Protein AF-A0A7W6CJI2-F1 (afdb_monomer)

Mean predicted aligned error: 16.85 Å

Radius of gyration: 29.24 Å; Cα contacts (8 Å, |Δi|>4): 286; chains: 1; bounding box: 69×35×78 Å

Sequence (236 aa):
MTDNSLHDFRALLARARAALETPADLDSHAMAFLAEDIALAEQGLAHSPMLWPLDIHVGVIEHKEGLNIHVSLDRPALEEQIAEFCREWWPDIRDPRKAEDLSDADVIEIYFDRHDSECLIIEQIRIDPPSATAVCATQPALENGRYCVLSTAHLSAATAELLDLWSSWPPGDRPLDIAAAVHGWFVPTRLRDESGAAPLPEDLAALITFGREKGFAYVLVDCDGDTVDDLPLSNW

Structure (mmCIF, N/CA/C/O backbone):
data_AF-A0A7W6CJI2-F1
#
_entry.id   AF-A0A7W6CJI2-F1
#
loop_
_atom_site.group_PDB
_atom_site.id
_atom_site.type_symbol
_atom_site.label_atom_id
_atom_site.label_alt_id
_atom_site.label_comp_id
_atom_site.label_asym_id
_atom_site.label_entity_id
_atom_site.label_seq_id
_atom_site.pdbx_PDB_ins_code
_atom_site.Cartn_x
_atom_site.Cartn_y
_atom_site.Cartn_z
_atom_site.occupancy
_atom_site.B_iso_or_equiv
_atom_site.auth_seq_id
_atom_site.auth_comp_id
_atom_site.auth_asym_id
_atom_site.auth_atom_id
_atom_site.pdbx_PDB_model_num
ATOM 1 N N . MET A 1 1 ? -23.746 15.565 -3.804 1.00 31.89 1 MET A N 1
ATOM 2 C CA . MET A 1 1 ? -22.684 14.698 -3.264 1.00 31.89 1 MET A CA 1
ATOM 3 C C . MET A 1 1 ? -22.748 14.832 -1.764 1.00 31.89 1 MET A C 1
ATOM 5 O O . MET A 1 1 ? -22.316 15.849 -1.242 1.00 31.89 1 MET A O 1
ATOM 9 N N . THR A 1 2 ? -23.428 13.903 -1.104 1.00 39.91 2 THR A N 1
ATOM 10 C CA . THR A 1 2 ? -23.369 13.771 0.349 1.00 39.91 2 THR A CA 1
ATOM 11 C C . THR A 1 2 ? -21.962 13.306 0.690 1.00 39.91 2 THR A C 1
ATOM 13 O O . THR A 1 2 ? -21.489 12.305 0.155 1.00 39.91 2 THR A O 1
ATOM 16 N N . ASP A 1 3 ? -21.265 14.106 1.485 1.00 49.16 3 ASP A N 1
ATOM 17 C CA . ASP A 1 3 ? -19.994 13.727 2.084 1.00 49.16 3 ASP A CA 1
ATOM 18 C C . ASP A 1 3 ? -20.289 12.480 2.928 1.00 49.16 3 ASP A C 1
ATOM 20 O O . ASP A 1 3 ? -21.095 12.551 3.847 1.00 49.16 3 ASP A O 1
ATOM 24 N N . ASN A 1 4 ? -19.804 11.302 2.530 1.00 61.91 4 ASN A N 1
ATOM 25 C CA . ASN A 1 4 ? -20.228 10.029 3.125 1.00 61.91 4 ASN A CA 1
ATOM 26 C C . ASN A 1 4 ? -19.439 9.798 4.422 1.00 61.91 4 ASN A C 1
ATOM 28 O O . ASN A 1 4 ? -18.572 8.931 4.516 1.00 61.91 4 ASN A O 1
ATOM 32 N N . SER A 1 5 ? -19.664 10.668 5.405 1.00 72.19 5 SER A N 1
ATOM 33 C CA . SER A 1 5 ? -18.867 10.705 6.620 1.00 72.19 5 SER A CA 1
ATOM 34 C C . SER A 1 5 ? -19.310 9.623 7.610 1.00 72.19 5 SER A C 1
ATOM 36 O O . SER A 1 5 ? -20.472 9.211 7.657 1.00 72.19 5 SER A O 1
ATOM 38 N N . LEU A 1 6 ? -18.393 9.200 8.486 1.00 80.50 6 LEU A N 1
ATOM 39 C CA . LEU A 1 6 ? -18.716 8.344 9.636 1.00 80.50 6 LEU A CA 1
ATOM 40 C C . LEU A 1 6 ? -19.876 8.922 10.474 1.00 80.50 6 LEU A C 1
ATOM 42 O O . LEU A 1 6 ? -20.651 8.176 11.076 1.00 80.50 6 LEU A O 1
ATOM 46 N N . HIS A 1 7 ? -20.001 10.251 10.525 1.00 83.88 7 HIS A N 1
ATOM 47 C CA . HIS A 1 7 ? -21.083 10.924 11.230 1.00 83.88 7 HIS A CA 1
ATOM 48 C C . HIS A 1 7 ? -22.447 10.644 10.585 1.00 83.88 7 HIS A C 1
ATOM 50 O O . HIS A 1 7 ? -23.385 10.277 11.294 1.00 83.88 7 HIS A O 1
ATOM 56 N N . ASP A 1 8 ? -22.542 10.736 9.259 1.00 83.62 8 ASP A N 1
ATOM 57 C CA . ASP A 1 8 ? -23.788 10.511 8.519 1.00 83.62 8 ASP A CA 1
ATOM 58 C C . ASP A 1 8 ? -24.230 9.052 8.592 1.00 83.62 8 ASP A C 1
ATOM 60 O O . ASP A 1 8 ? -25.408 8.767 8.820 1.00 83.62 8 ASP A O 1
ATOM 64 N N . PHE A 1 9 ? -23.280 8.116 8.517 1.00 86.62 9 PHE A N 1
ATOM 65 C CA . PHE A 1 9 ? -23.576 6.697 8.700 1.00 86.62 9 PHE A CA 1
ATOM 66 C C . PHE A 1 9 ? -24.092 6.402 10.119 1.00 86.62 9 PHE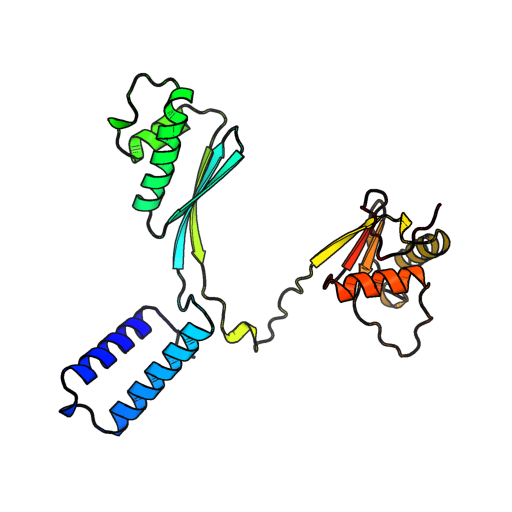 A C 1
ATOM 68 O O . PHE A 1 9 ? -25.095 5.708 10.298 1.00 86.62 9 PHE A O 1
ATOM 75 N N . ARG A 1 10 ? -23.479 6.996 11.154 1.00 89.62 10 ARG A N 1
ATOM 76 C CA . ARG A 1 10 ? -23.981 6.893 12.536 1.00 89.62 10 ARG A CA 1
ATOM 77 C C . ARG A 1 10 ? -25.375 7.501 12.691 1.00 89.62 10 ARG A C 1
ATOM 79 O O . ARG A 1 10 ? -26.204 6.932 13.402 1.00 89.62 10 ARG A O 1
ATOM 86 N N . ALA A 1 11 ? -25.643 8.631 12.040 1.00 90.81 11 ALA A N 1
ATOM 87 C CA . ALA A 1 11 ? -26.953 9.271 12.055 1.00 90.81 11 ALA A CA 1
ATOM 88 C C . ALA A 1 11 ? -28.015 8.412 11.348 1.00 90.81 11 ALA A C 1
ATOM 90 O O . ALA A 1 11 ? -29.130 8.280 11.854 1.00 90.81 11 ALA A O 1
ATOM 91 N N . LEU A 1 12 ? -27.673 7.774 10.224 1.00 92.75 12 LEU A N 1
ATOM 92 C CA . LEU A 1 12 ? -28.535 6.811 9.537 1.00 92.75 12 LEU A CA 1
ATOM 93 C C . LEU A 1 12 ? -28.882 5.620 10.438 1.00 92.75 12 LEU A C 1
ATOM 95 O O . LEU A 1 12 ? -30.061 5.315 10.605 1.00 92.75 12 LEU A O 1
ATOM 99 N N . LEU A 1 13 ? -27.890 5.006 11.091 1.00 93.81 13 LEU A N 1
ATOM 100 C CA . LEU A 1 13 ? -28.130 3.909 12.038 1.00 93.81 13 LEU A CA 1
ATOM 101 C C . LEU A 1 13 ? -29.010 4.341 13.219 1.00 93.81 13 LEU A C 1
ATOM 103 O O . LEU A 1 13 ? -29.883 3.589 13.651 1.00 93.81 13 LEU A O 1
ATOM 107 N N . ALA A 1 14 ? -28.822 5.560 13.731 1.00 93.88 14 ALA A N 1
ATOM 108 C CA . ALA A 1 14 ? -29.659 6.098 14.800 1.00 93.88 14 ALA A CA 1
ATOM 109 C C . ALA A 1 14 ? -31.118 6.295 14.352 1.00 93.88 14 ALA A C 1
ATOM 111 O O . ALA A 1 14 ? -32.030 5.944 15.102 1.00 93.88 14 ALA A O 1
ATOM 112 N N . ARG A 1 15 ? -31.342 6.801 13.129 1.00 93.62 15 ARG A N 1
ATOM 113 C CA . ARG A 1 15 ? -32.683 6.923 12.529 1.00 93.62 15 ARG A CA 1
ATOM 114 C C . ARG A 1 15 ? -33.328 5.555 12.306 1.00 93.62 15 ARG A C 1
ATOM 116 O O . ARG A 1 15 ? -34.486 5.375 12.668 1.00 93.62 15 ARG A O 1
ATOM 123 N N . ALA A 1 16 ? -32.572 4.589 11.783 1.00 94.44 16 ALA A N 1
ATOM 124 C CA . ALA A 1 16 ? -33.036 3.217 11.596 1.00 94.44 16 ALA A CA 1
ATOM 125 C C . ALA A 1 16 ? -33.455 2.576 12.927 1.00 94.44 16 ALA A C 1
ATOM 127 O O . ALA A 1 16 ? -34.541 2.010 13.023 1.00 94.44 16 ALA A O 1
ATOM 128 N N . ARG A 1 17 ? -32.647 2.734 13.984 1.00 95.50 17 ARG A N 1
ATOM 129 C CA . ARG A 1 17 ? -33.004 2.264 15.329 1.00 95.50 17 ARG A CA 1
ATOM 130 C C . ARG A 1 17 ? -34.286 2.922 15.843 1.00 95.50 17 ARG A C 1
ATOM 132 O O . ARG A 1 17 ? -35.167 2.211 16.310 1.00 95.50 17 ARG A O 1
ATOM 139 N N . ALA A 1 18 ? -34.409 4.245 15.733 1.00 93.00 18 ALA A N 1
ATOM 140 C CA . ALA A 1 18 ? -35.597 4.962 16.199 1.00 93.00 18 ALA A CA 1
ATOM 141 C C . ALA A 1 18 ? -36.876 4.484 15.487 1.00 93.00 18 ALA A C 1
ATOM 143 O O . ALA A 1 18 ? -37.889 4.247 16.137 1.00 93.00 18 ALA A O 1
ATOM 144 N N . ALA A 1 19 ? -36.811 4.251 14.172 1.00 92.75 19 ALA A N 1
ATOM 145 C CA . ALA A 1 19 ? -37.929 3.709 13.399 1.00 92.75 19 ALA A CA 1
ATOM 146 C C . ALA A 1 19 ? -38.339 2.288 13.833 1.00 92.75 19 ALA A C 1
ATOM 148 O O . ALA A 1 19 ? -39.519 1.946 13.777 1.00 92.75 19 ALA A O 1
ATOM 149 N N . LEU A 1 20 ? -37.384 1.463 14.282 1.00 92.25 20 LEU A N 1
ATOM 150 C CA . LEU A 1 20 ? -37.661 0.131 14.834 1.00 92.25 20 LEU A CA 1
ATOM 151 C C . LEU A 1 20 ? -38.260 0.195 16.247 1.00 92.25 20 LEU A C 1
ATOM 153 O O . LEU A 1 20 ? -39.078 -0.653 16.600 1.00 92.25 20 LEU A O 1
ATOM 157 N N . GLU A 1 21 ? -37.861 1.180 17.053 1.00 93.69 21 GLU A N 1
ATOM 158 C CA . GLU A 1 21 ? -38.356 1.376 18.420 1.00 93.69 21 GLU A CA 1
ATOM 159 C C . GLU A 1 21 ? -39.780 1.956 18.445 1.00 93.69 21 GLU A C 1
ATOM 161 O O . GLU A 1 21 ? -40.606 1.501 19.240 1.00 93.69 21 GLU A O 1
ATOM 166 N N . THR A 1 22 ? -40.097 2.919 17.568 1.00 91.56 22 THR A N 1
ATOM 167 C CA . THR A 1 22 ? -41.420 3.568 17.505 1.00 91.56 22 THR A CA 1
ATOM 168 C C . THR A 1 22 ? -41.994 3.644 16.077 1.00 91.56 22 THR A C 1
ATOM 170 O O . THR A 1 22 ? -42.188 4.720 15.512 1.00 91.56 22 THR A O 1
ATOM 173 N N . PRO A 1 23 ? -42.368 2.503 15.468 1.00 84.06 23 PRO A N 1
ATOM 174 C CA . PRO A 1 23 ? -42.786 2.452 14.062 1.00 84.06 23 PRO A CA 1
ATOM 175 C C . PRO A 1 23 ? -44.077 3.226 13.752 1.00 84.06 23 PRO A C 1
ATOM 177 O O . PRO A 1 23 ? -44.305 3.595 12.605 1.00 84.06 23 PRO A O 1
ATOM 180 N N . ALA A 1 24 ? -44.925 3.480 14.756 1.00 86.31 24 ALA A N 1
ATOM 181 C CA . ALA A 1 24 ? -46.160 4.251 14.594 1.00 86.31 24 ALA A CA 1
ATOM 182 C C . ALA A 1 24 ? -45.919 5.760 14.392 1.00 86.31 24 ALA A C 1
ATOM 184 O O . ALA A 1 24 ? -46.814 6.446 13.900 1.00 86.31 24 ALA A O 1
ATOM 185 N N . ASP A 1 25 ? -44.731 6.260 14.748 1.00 84.38 25 ASP A N 1
ATOM 186 C CA . ASP A 1 25 ? -44.366 7.676 14.624 1.00 84.38 25 ASP A CA 1
ATOM 187 C C . ASP A 1 25 ? -43.832 8.023 13.223 1.00 84.38 25 ASP A C 1
ATOM 189 O O . ASP A 1 25 ? -43.663 9.198 12.895 1.00 84.38 25 ASP A O 1
ATOM 193 N N . LEU A 1 26 ? -43.564 7.012 12.387 1.00 86.88 26 LEU A N 1
ATOM 194 C CA . LEU A 1 26 ? -43.058 7.184 11.029 1.00 86.88 26 LEU A CA 1
ATOM 195 C C . LEU A 1 26 ? -44.199 7.104 10.012 1.00 86.88 26 LEU A C 1
ATOM 197 O O . LEU A 1 26 ? -44.824 6.058 9.827 1.00 86.88 26 LEU A O 1
ATOM 201 N N . ASP A 1 27 ? -44.444 8.199 9.297 1.00 91.62 27 ASP A N 1
ATOM 202 C CA . ASP A 1 27 ? -45.357 8.166 8.159 1.00 91.62 27 ASP A CA 1
ATOM 203 C C . ASP A 1 27 ? -44.761 7.398 6.961 1.00 91.62 27 ASP A C 1
ATOM 205 O O . ASP A 1 27 ? -43.566 7.094 6.888 1.00 91.62 27 ASP A O 1
ATOM 209 N N . SER A 1 28 ? -45.615 7.065 5.988 1.00 87.56 28 SER A N 1
ATOM 210 C CA . SER A 1 28 ? -45.218 6.269 4.821 1.00 87.56 28 SER A CA 1
ATOM 211 C C . SER A 1 28 ? -44.165 6.946 3.938 1.00 87.56 28 SER A C 1
ATOM 213 O O . SER A 1 28 ? -43.425 6.248 3.248 1.00 87.56 28 SER A O 1
ATOM 215 N N . HIS A 1 29 ? -44.085 8.279 3.940 1.00 88.62 29 HIS A N 1
ATOM 216 C CA . HIS A 1 29 ? -43.096 9.012 3.156 1.00 88.62 29 HIS A CA 1
ATOM 217 C C . HIS A 1 29 ? -41.725 8.978 3.841 1.00 88.62 29 HIS A C 1
ATOM 219 O O . HIS A 1 29 ? -40.729 8.649 3.200 1.00 88.62 29 HIS A O 1
ATOM 225 N N . ALA A 1 30 ? -41.685 9.215 5.154 1.00 87.88 30 ALA A N 1
ATOM 226 C CA . ALA A 1 30 ? -40.484 9.093 5.972 1.00 87.88 30 ALA A CA 1
ATOM 227 C C . ALA A 1 30 ? -39.921 7.661 5.961 1.00 87.88 30 ALA A C 1
ATOM 229 O O . ALA A 1 30 ? -38.707 7.476 5.887 1.00 87.88 30 ALA A O 1
ATOM 230 N N . MET A 1 31 ? -40.797 6.650 5.962 1.00 89.56 31 MET A N 1
ATOM 231 C CA . MET A 1 31 ? -40.409 5.241 5.831 1.00 89.56 31 MET A CA 1
ATOM 232 C C . MET A 1 31 ? -39.746 4.944 4.481 1.00 89.56 31 MET A C 1
ATOM 234 O O . MET A 1 31 ? -38.713 4.280 4.439 1.00 89.56 31 MET A O 1
ATOM 238 N N . ALA A 1 32 ? -40.313 5.450 3.381 1.00 89.81 32 ALA A N 1
ATOM 239 C CA . ALA A 1 32 ? -39.744 5.270 2.047 1.00 89.81 32 ALA A CA 1
ATOM 240 C C . ALA A 1 32 ? -38.376 5.957 1.914 1.00 89.81 32 ALA A C 1
ATOM 242 O O . ALA A 1 32 ? -37.445 5.355 1.387 1.00 89.81 32 ALA A O 1
ATOM 243 N N . PHE A 1 33 ? -38.236 7.172 2.451 1.00 91.38 33 PHE A N 1
ATOM 244 C CA . PHE A 1 33 ? -36.973 7.911 2.438 1.00 91.38 33 PHE A CA 1
ATOM 245 C C . PHE A 1 33 ? -35.884 7.211 3.263 1.00 91.38 33 PHE A C 1
ATOM 247 O O . PHE A 1 33 ? -34.750 7.070 2.818 1.00 91.38 33 PHE A O 1
ATOM 254 N N . LEU A 1 34 ? -36.230 6.708 4.454 1.00 92.81 34 LEU A N 1
ATOM 255 C CA . LEU A 1 34 ? -35.298 5.940 5.280 1.00 92.81 34 LEU A CA 1
ATOM 256 C C . LEU A 1 34 ? -34.865 4.637 4.592 1.00 92.81 34 LEU A C 1
ATOM 258 O O . LEU A 1 34 ? -33.694 4.276 4.662 1.00 92.81 34 LEU A O 1
ATOM 262 N N . ALA A 1 35 ? -35.785 3.942 3.919 1.00 91.88 35 ALA A N 1
ATOM 263 C CA . ALA A 1 35 ? -35.457 2.740 3.157 1.00 91.88 35 ALA A CA 1
ATOM 264 C C . ALA A 1 35 ? -34.512 3.040 1.980 1.00 91.88 35 ALA A C 1
ATOM 266 O O . ALA A 1 35 ? -33.592 2.263 1.730 1.00 91.88 35 ALA A O 1
ATOM 267 N N . GLU A 1 36 ? -34.702 4.167 1.290 1.00 91.62 36 GLU A N 1
ATOM 268 C CA . GLU A 1 36 ? -33.802 4.626 0.226 1.00 91.62 36 GLU A CA 1
ATOM 269 C C . GLU A 1 36 ? -32.405 4.967 0.769 1.00 91.62 36 GLU A C 1
ATOM 271 O O . GLU A 1 36 ? -31.410 4.482 0.231 1.00 91.62 36 GLU A O 1
ATOM 276 N N . ASP A 1 37 ? -32.319 5.706 1.880 1.00 90.94 37 ASP A N 1
ATOM 277 C CA . ASP A 1 37 ? -31.045 6.018 2.543 1.00 90.94 37 ASP A CA 1
ATOM 278 C C . ASP A 1 37 ? -30.294 4.745 2.983 1.00 90.94 37 ASP A C 1
ATOM 280 O O . ASP A 1 37 ? -29.076 4.648 2.816 1.00 90.94 37 ASP A O 1
ATOM 284 N N . ILE A 1 38 ? -31.009 3.752 3.532 1.00 92.44 38 ILE A N 1
ATOM 285 C CA . ILE A 1 38 ? -30.430 2.451 3.905 1.00 92.44 38 ILE A CA 1
ATOM 286 C C . ILE A 1 38 ? -29.920 1.721 2.660 1.00 92.44 38 ILE A C 1
ATOM 288 O O . ILE A 1 38 ? -28.775 1.274 2.654 1.00 92.44 38 ILE A O 1
ATOM 292 N N . ALA A 1 39 ? -30.717 1.649 1.591 1.00 88.88 39 ALA A N 1
ATOM 293 C CA . ALA A 1 39 ? -30.320 0.983 0.352 1.00 88.88 39 ALA A CA 1
ATOM 294 C C . ALA A 1 39 ? -29.083 1.638 -0.291 1.00 88.88 39 ALA A C 1
ATOM 296 O O . ALA A 1 39 ? -28.205 0.940 -0.800 1.00 88.88 39 ALA A O 1
ATOM 297 N N . LEU A 1 40 ? -28.974 2.969 -0.242 1.00 84.69 40 LEU A N 1
ATOM 298 C CA . LEU A 1 40 ? -27.789 3.695 -0.707 1.00 84.69 40 LEU A CA 1
ATOM 299 C C . LEU A 1 40 ? -26.550 3.367 0.137 1.00 84.69 40 LEU A C 1
ATOM 301 O O . LEU A 1 40 ? -25.465 3.171 -0.414 1.00 84.69 40 LEU A O 1
ATOM 305 N N . ALA A 1 41 ? -26.699 3.264 1.458 1.00 84.81 41 ALA A N 1
ATOM 306 C CA . ALA A 1 41 ? -25.604 2.881 2.344 1.00 84.81 41 ALA A CA 1
ATOM 307 C C . ALA A 1 41 ? -25.158 1.423 2.127 1.00 84.81 41 ALA A C 1
ATOM 309 O O . ALA A 1 41 ? -23.957 1.154 2.078 1.00 84.81 41 ALA A O 1
ATOM 310 N N . GLU A 1 42 ? -26.099 0.494 1.932 1.00 85.31 42 GLU A N 1
ATOM 311 C CA . GLU A 1 42 ? -25.818 -0.906 1.581 1.00 85.31 42 GLU A CA 1
ATOM 312 C C . GLU A 1 42 ? -25.057 -1.015 0.257 1.00 85.31 42 GLU A C 1
ATOM 314 O O . GLU A 1 42 ? -24.047 -1.715 0.172 1.00 85.31 42 GLU A O 1
ATOM 319 N N . GLN A 1 43 ? -25.496 -0.278 -0.769 1.00 81.12 43 GLN A N 1
ATOM 320 C CA . GLN A 1 43 ? -24.782 -0.204 -2.041 1.00 81.12 43 GLN A CA 1
ATOM 321 C C . GLN A 1 43 ? -23.375 0.364 -1.847 1.00 81.12 43 GLN A C 1
ATOM 323 O O . GLN A 1 43 ? -22.425 -0.200 -2.383 1.00 81.12 43 GLN A O 1
ATOM 328 N N . GLY A 1 44 ? -23.210 1.427 -1.057 1.00 76.12 44 GLY A N 1
ATOM 329 C CA . GLY A 1 44 ? -21.893 1.980 -0.738 1.00 76.12 44 GLY A CA 1
ATOM 330 C C . GLY A 1 44 ? -20.949 0.934 -0.138 1.00 76.12 44 GLY A C 1
ATOM 331 O O . GLY A 1 44 ? -19.835 0.765 -0.632 1.00 76.12 44 GLY A O 1
ATOM 332 N N . LEU A 1 45 ? -21.413 0.195 0.875 1.00 77.50 45 LEU A N 1
ATOM 333 C CA . LEU A 1 45 ? -20.638 -0.862 1.541 1.00 77.50 45 LEU A CA 1
ATOM 334 C C . LEU A 1 45 ? -20.291 -2.027 0.606 1.00 77.50 45 LEU A C 1
ATOM 336 O O . LEU A 1 45 ? -19.218 -2.614 0.727 1.00 77.50 45 LEU A O 1
ATOM 340 N N . ALA A 1 46 ? -21.181 -2.363 -0.331 1.00 76.94 46 ALA A N 1
ATOM 341 C CA . ALA A 1 46 ? -20.934 -3.416 -1.311 1.00 76.94 46 ALA A CA 1
ATOM 342 C C . ALA A 1 46 ? -19.840 -3.040 -2.329 1.00 76.94 46 ALA A C 1
ATOM 344 O O . ALA A 1 46 ? -19.138 -3.923 -2.819 1.00 76.94 46 ALA A O 1
ATOM 345 N N . HIS A 1 47 ? -19.693 -1.750 -2.652 1.00 71.81 47 HIS A N 1
ATOM 346 C CA . HIS A 1 47 ? -18.705 -1.264 -3.623 1.00 71.81 47 HIS A CA 1
ATOM 347 C C . HIS A 1 47 ? -17.364 -0.881 -2.986 1.00 71.81 47 HIS A C 1
ATOM 349 O O . HIS A 1 47 ? -16.334 -0.975 -3.652 1.00 71.81 47 HIS A O 1
ATOM 355 N N . SER A 1 48 ? -17.356 -0.455 -1.720 1.00 67.69 48 SER A N 1
ATOM 356 C CA . SER A 1 48 ? -16.132 -0.172 -0.974 1.00 67.69 48 SER A CA 1
ATOM 357 C C . SER A 1 48 ? -16.266 -0.613 0.485 1.00 67.69 48 SER A C 1
ATOM 359 O O . SER A 1 48 ? -17.142 -0.107 1.192 1.00 67.69 48 SER A O 1
ATOM 361 N N . PRO A 1 49 ? -15.357 -1.469 0.990 1.00 67.38 49 PRO A N 1
ATOM 362 C CA . PRO A 1 49 ? -15.337 -1.831 2.404 1.00 67.38 49 PRO A CA 1
ATOM 363 C C . PRO A 1 49 ? -14.937 -0.653 3.308 1.00 67.38 49 PRO A C 1
ATOM 365 O O . PRO A 1 49 ? -15.123 -0.727 4.520 1.00 67.38 49 PRO A O 1
ATOM 368 N N . MET A 1 50 ? -14.404 0.437 2.739 1.00 71.62 50 MET A N 1
ATOM 369 C CA . MET A 1 50 ? -14.030 1.645 3.468 1.00 71.62 50 MET A CA 1
ATOM 370 C C . MET A 1 50 ? -14.821 2.842 2.935 1.00 71.62 50 MET A C 1
ATOM 372 O O . MET A 1 50 ? -14.606 3.288 1.807 1.00 71.62 50 MET A O 1
ATOM 376 N N . LEU A 1 51 ? -15.768 3.337 3.734 1.00 70.25 51 LEU A N 1
ATOM 377 C CA . LEU A 1 51 ? -16.673 4.425 3.342 1.00 70.25 51 LEU A CA 1
ATOM 378 C C . LEU A 1 51 ? -16.166 5.819 3.713 1.00 70.25 51 LEU A C 1
ATOM 380 O O . LEU A 1 51 ? -16.549 6.794 3.076 1.00 70.25 51 LEU A O 1
ATOM 384 N N . TRP A 1 52 ? -15.316 5.910 4.731 1.00 78.75 52 TRP A N 1
ATOM 385 C CA . TRP A 1 52 ? -14.787 7.160 5.264 1.00 78.75 52 TRP A CA 1
ATOM 386 C C . TRP A 1 52 ? -13.273 7.055 5.465 1.00 78.75 52 TRP A C 1
ATOM 388 O O . TRP A 1 52 ? -12.757 5.942 5.590 1.00 78.75 52 TRP A O 1
ATOM 398 N N . PRO A 1 53 ? -12.560 8.194 5.514 1.00 82.69 53 PRO A N 1
ATOM 399 C CA . PRO A 1 53 ? -11.132 8.201 5.789 1.00 82.69 53 PRO A CA 1
ATOM 400 C C . PRO A 1 53 ? -10.813 7.606 7.157 1.00 82.69 53 PRO A C 1
ATOM 402 O O . PRO A 1 53 ? -11.543 7.832 8.125 1.00 82.69 53 PRO A O 1
ATOM 405 N N . LEU A 1 54 ? -9.713 6.868 7.225 1.00 86.62 54 LEU A N 1
ATOM 406 C CA . LEU A 1 54 ? -9.230 6.206 8.422 1.00 86.62 54 LEU A CA 1
ATOM 407 C C . LEU A 1 54 ? -7.808 6.672 8.713 1.00 86.62 54 LEU A C 1
ATOM 409 O O . LEU A 1 54 ? -6.913 6.479 7.895 1.00 86.62 54 LEU A O 1
ATOM 413 N N . ASP A 1 55 ? -7.601 7.262 9.882 1.00 90.12 55 ASP A N 1
ATOM 414 C CA . ASP A 1 55 ? -6.256 7.547 10.364 1.00 90.12 55 ASP A CA 1
ATOM 415 C C . ASP A 1 55 ? -5.701 6.286 11.039 1.00 90.12 55 ASP A C 1
ATOM 417 O O . ASP A 1 55 ? -6.345 5.711 11.918 1.00 90.12 55 ASP A O 1
ATOM 421 N N . ILE A 1 56 ? -4.519 5.849 10.608 1.00 94.31 56 ILE A N 1
ATOM 422 C CA . ILE A 1 56 ? -3.787 4.715 11.174 1.00 94.31 56 ILE A CA 1
ATOM 423 C C . ILE A 1 56 ? -2.417 5.167 11.674 1.00 94.31 56 ILE A C 1
ATOM 425 O O . ILE A 1 56 ? -1.835 6.128 11.171 1.00 94.31 56 ILE A O 1
ATOM 429 N N . HIS A 1 57 ? -1.883 4.444 12.647 1.00 96.19 57 HIS A N 1
ATOM 430 C CA . HIS A 1 57 ? -0.521 4.589 13.135 1.00 96.19 57 HIS A CA 1
ATOM 431 C C . HIS A 1 57 ? 0.327 3.440 12.594 1.00 96.19 57 HIS A C 1
ATOM 433 O O . HIS A 1 57 ? -0.060 2.276 12.712 1.00 96.19 57 HIS A O 1
ATOM 439 N N . VAL A 1 58 ? 1.481 3.770 12.019 1.00 96.44 58 VAL A N 1
ATOM 440 C CA . VAL A 1 58 ? 2.426 2.811 11.444 1.00 96.44 58 VAL A CA 1
ATOM 441 C C . VAL A 1 58 ? 3.762 2.936 12.160 1.00 96.44 58 VAL A C 1
ATOM 443 O O . VAL A 1 58 ? 4.304 4.034 12.262 1.00 96.44 58 VAL A O 1
ATOM 446 N N . GLY A 1 59 ? 4.275 1.816 12.662 1.00 96.56 59 GLY A N 1
ATOM 447 C CA . GLY A 1 59 ? 5.613 1.685 13.227 1.00 96.56 59 GLY A CA 1
ATOM 448 C C . GLY A 1 59 ? 6.486 0.854 12.297 1.00 96.56 59 GLY A C 1
ATOM 449 O O . GLY A 1 59 ? 6.131 -0.278 11.979 1.00 96.56 59 GLY A O 1
ATOM 450 N N . VAL A 1 60 ? 7.610 1.406 11.856 1.00 96.56 60 VAL A N 1
ATOM 451 C CA . VAL A 1 60 ? 8.584 0.730 10.997 1.00 96.56 60 VAL A CA 1
ATOM 452 C C . VAL A 1 60 ? 9.871 0.539 11.782 1.00 96.56 60 VAL A C 1
ATOM 454 O O . VAL A 1 60 ? 10.449 1.515 12.254 1.00 96.56 60 VAL A O 1
ATOM 457 N N . ILE A 1 61 ? 10.302 -0.713 11.918 1.00 96.25 61 ILE A N 1
ATOM 458 C CA . ILE A 1 61 ? 11.533 -1.090 12.608 1.00 96.25 61 ILE A CA 1
ATOM 459 C C . ILE A 1 61 ? 12.518 -1.643 11.583 1.00 96.25 61 ILE A C 1
ATOM 461 O O . ILE A 1 61 ? 12.271 -2.684 10.965 1.00 96.25 61 ILE A O 1
ATOM 465 N N . GLU A 1 62 ? 13.647 -0.959 11.423 1.00 93.19 62 GLU A N 1
ATOM 466 C CA . GLU A 1 62 ? 14.797 -1.468 10.676 1.00 93.19 62 GLU A CA 1
ATOM 467 C C . GLU A 1 62 ? 15.664 -2.304 11.622 1.00 93.19 62 GLU A C 1
ATOM 469 O O . GLU A 1 62 ? 16.399 -1.761 12.445 1.00 93.19 62 GLU A O 1
ATOM 474 N N . HIS A 1 63 ? 15.550 -3.628 11.525 1.00 92.56 63 HIS A N 1
ATOM 475 C CA . HIS A 1 63 ? 16.274 -4.592 12.353 1.00 92.56 63 HIS A CA 1
ATOM 476 C C . HIS A 1 63 ? 17.319 -5.343 11.514 1.00 92.56 63 HIS A C 1
ATOM 478 O O . HIS A 1 63 ? 17.201 -5.450 10.290 1.00 92.56 63 HIS A O 1
ATOM 484 N N . LYS A 1 64 ? 18.339 -5.928 12.155 1.00 86.88 64 LYS A N 1
ATOM 485 C CA . LYS A 1 64 ? 19.395 -6.695 11.457 1.00 86.88 64 LYS A CA 1
ATOM 486 C C . LYS A 1 64 ? 18.873 -7.881 10.625 1.00 86.88 64 LYS A C 1
ATOM 488 O O . LYS A 1 64 ? 19.506 -8.255 9.643 1.00 86.88 64 LYS A O 1
ATOM 493 N N . GLU A 1 65 ? 17.732 -8.459 11.010 1.00 87.06 65 GLU A N 1
ATOM 494 C CA . GLU A 1 65 ? 17.078 -9.576 10.300 1.00 87.06 65 GLU A CA 1
ATOM 495 C C . GLU A 1 65 ? 16.079 -9.106 9.223 1.00 87.06 65 GLU A C 1
ATOM 497 O O . GLU A 1 65 ? 15.501 -9.930 8.515 1.00 87.06 65 GLU A O 1
ATOM 502 N N . GLY A 1 66 ? 15.857 -7.795 9.082 1.00 90.00 66 GLY A N 1
ATOM 503 C CA . GLY A 1 66 ? 14.966 -7.224 8.074 1.00 90.00 66 GLY A CA 1
ATOM 504 C C . GLY A 1 66 ? 14.054 -6.112 8.593 1.00 90.00 66 GLY A C 1
ATOM 505 O O . GLY A 1 66 ? 14.209 -5.599 9.700 1.00 90.00 66 GLY A O 1
ATOM 506 N N . LEU A 1 67 ? 13.089 -5.739 7.752 1.00 93.00 67 LEU A N 1
ATOM 507 C CA . LEU A 1 67 ? 12.117 -4.683 8.027 1.00 93.00 67 LEU A CA 1
ATOM 508 C C . LEU A 1 67 ? 10.865 -5.260 8.698 1.00 93.00 67 LEU A C 1
ATOM 510 O O . LEU A 1 67 ? 10.232 -6.157 8.139 1.00 93.00 67 LEU A O 1
ATOM 514 N N . ASN A 1 68 ? 10.471 -4.703 9.842 1.00 95.06 68 ASN A N 1
ATOM 515 C CA . ASN A 1 68 ? 9.225 -5.054 10.525 1.00 95.06 68 ASN A CA 1
ATOM 516 C C . ASN A 1 68 ? 8.265 -3.863 10.495 1.00 95.06 68 ASN A C 1
ATOM 518 O O . ASN A 1 68 ? 8.658 -2.735 10.786 1.00 95.06 68 ASN A O 1
ATOM 522 N N . ILE A 1 69 ? 7.011 -4.110 10.115 1.00 95.88 69 ILE A N 1
ATOM 523 C CA . ILE A 1 69 ? 5.978 -3.077 9.987 1.00 95.88 69 ILE A CA 1
ATOM 524 C C . ILE A 1 69 ? 4.805 -3.453 10.889 1.00 95.88 69 ILE A C 1
ATOM 526 O O . ILE A 1 69 ? 4.187 -4.501 10.710 1.00 95.88 69 ILE A O 1
ATOM 530 N N . HIS A 1 70 ? 4.482 -2.564 11.821 1.00 96.38 70 HIS A N 1
ATOM 531 C CA . HIS A 1 70 ? 3.360 -2.670 12.748 1.00 96.38 70 HIS A CA 1
ATOM 532 C C . HIS A 1 70 ? 2.320 -1.605 12.414 1.00 96.38 70 HIS A C 1
ATOM 534 O O . HIS A 1 70 ? 2.671 -0.469 12.090 1.00 96.38 70 HIS A O 1
ATOM 540 N N . VAL A 1 71 ? 1.035 -1.960 12.477 1.00 95.62 71 VAL A N 1
ATOM 541 C CA . VAL A 1 71 ? -0.064 -1.060 12.104 1.00 95.62 71 VAL A CA 1
ATOM 542 C C . VAL A 1 71 ? -1.190 -1.164 13.124 1.00 95.62 71 VAL A C 1
ATOM 544 O O . VAL A 1 71 ? -1.606 -2.261 13.496 1.00 95.62 71 VAL A O 1
ATOM 547 N N . SER A 1 72 ? -1.713 -0.018 13.558 1.00 96.31 72 SER A N 1
ATOM 548 C CA . SER A 1 72 ? -2.866 0.054 14.460 1.00 96.31 72 SER A CA 1
ATOM 549 C C . SER A 1 72 ? -3.757 1.264 14.169 1.00 96.31 72 SER A C 1
ATOM 551 O O . SER A 1 72 ? -3.328 2.230 13.543 1.00 96.31 72 SER A O 1
ATOM 553 N N . LEU A 1 73 ? -5.005 1.224 14.644 1.00 92.50 73 LEU A N 1
ATOM 554 C CA . LEU A 1 73 ? -5.947 2.351 14.586 1.00 92.50 73 LEU A CA 1
ATOM 555 C C . LEU A 1 73 ? -5.683 3.403 15.667 1.00 92.50 73 LEU A C 1
ATOM 557 O O . LEU A 1 73 ? -6.097 4.550 15.526 1.00 92.50 73 LEU A O 1
ATOM 561 N N . ASP A 1 74 ? -5.009 3.020 16.747 1.00 93.31 74 ASP A N 1
ATOM 562 C CA . ASP A 1 74 ? -4.674 3.907 17.851 1.00 93.31 74 ASP A CA 1
ATOM 563 C C . ASP A 1 74 ? -3.229 3.708 18.310 1.00 93.31 74 ASP A C 1
ATOM 565 O O . ASP A 1 74 ? -2.626 2.641 18.157 1.00 93.31 74 ASP A O 1
ATOM 569 N N . ARG A 1 75 ? -2.665 4.794 18.843 1.00 93.06 75 ARG A N 1
ATOM 570 C CA . ARG A 1 75 ? -1.267 4.873 19.262 1.00 93.06 75 ARG A CA 1
ATOM 571 C C . ARG A 1 75 ? -0.912 3.862 20.371 1.00 93.06 75 ARG A C 1
ATOM 573 O O . ARG A 1 75 ? 0.102 3.195 20.192 1.00 93.06 75 ARG A O 1
ATOM 580 N N . PRO A 1 76 ? -1.700 3.691 21.452 1.00 95.56 76 PRO A N 1
ATOM 581 C CA . PRO A 1 76 ? -1.409 2.686 22.479 1.00 95.56 76 PRO A CA 1
ATOM 582 C C . PRO A 1 76 ? -1.323 1.255 21.939 1.00 95.56 76 PRO A C 1
ATOM 584 O O . PRO A 1 76 ? -0.376 0.544 22.253 1.00 95.56 76 PRO A O 1
ATOM 587 N N . ALA A 1 77 ? -2.255 0.846 21.075 1.00 95.88 77 ALA A N 1
ATOM 588 C CA . ALA A 1 77 ? -2.220 -0.490 20.488 1.00 95.88 77 ALA A CA 1
ATOM 589 C C . ALA A 1 77 ? -1.057 -0.682 19.493 1.00 95.88 77 ALA A C 1
ATOM 591 O O . ALA A 1 77 ? -0.611 -1.808 19.285 1.00 95.88 77 ALA A O 1
ATOM 592 N N . LEU A 1 78 ? -0.541 0.393 18.875 1.00 97.31 78 LEU A N 1
ATOM 593 C CA . LEU A 1 78 ? 0.716 0.315 18.120 1.00 97.31 78 LEU A CA 1
ATOM 594 C C . LEU A 1 78 ? 1.914 0.125 19.063 1.00 97.31 78 LEU A C 1
ATOM 596 O O . LEU A 1 78 ? 2.790 -0.688 18.783 1.00 97.31 78 LEU A O 1
ATOM 600 N N . GLU A 1 79 ? 1.960 0.874 20.163 1.00 97.06 79 GLU A N 1
ATOM 601 C CA . GLU A 1 79 ? 3.039 0.776 21.152 1.00 97.06 79 GLU A CA 1
ATOM 602 C C . GLU A 1 79 ? 3.097 -0.608 21.797 1.00 97.06 79 GLU A C 1
ATOM 604 O O . GLU A 1 79 ? 4.186 -1.142 21.952 1.00 97.06 79 GLU A O 1
ATOM 609 N N . GLU A 1 80 ? 1.956 -1.236 22.076 1.00 97.69 80 GLU A N 1
ATOM 610 C CA . GLU A 1 80 ? 1.908 -2.619 22.562 1.00 97.69 80 GLU A CA 1
ATOM 611 C C . GLU A 1 80 ? 2.601 -3.590 21.585 1.00 97.69 80 GLU A C 1
ATOM 613 O O . GLU A 1 80 ? 3.455 -4.376 21.999 1.00 97.69 80 GLU A O 1
ATOM 618 N N . GLN A 1 81 ? 2.316 -3.482 20.279 1.00 97.62 81 GLN A N 1
ATOM 619 C CA . GLN A 1 81 ? 2.937 -4.324 19.244 1.00 97.62 81 GLN A CA 1
ATOM 620 C C . GLN A 1 81 ? 4.452 -4.096 19.130 1.00 97.62 81 GLN A C 1
ATOM 622 O O . GLN A 1 81 ? 5.222 -5.048 19.011 1.00 97.62 81 GLN A O 1
ATOM 627 N N . ILE A 1 82 ? 4.895 -2.835 19.168 1.00 97.94 82 ILE A N 1
ATOM 628 C CA . ILE A 1 82 ? 6.326 -2.495 19.114 1.00 97.94 82 ILE A CA 1
ATOM 629 C C . ILE A 1 82 ? 7.025 -2.974 20.393 1.00 97.94 82 ILE A C 1
ATOM 631 O O . ILE A 1 82 ? 8.130 -3.508 20.335 1.00 97.94 82 ILE A O 1
ATOM 635 N N . ALA A 1 83 ? 6.391 -2.829 21.557 1.00 97.62 83 ALA A N 1
ATOM 636 C CA . ALA A 1 83 ? 6.950 -3.293 22.817 1.00 97.62 83 ALA A CA 1
ATOM 637 C C . ALA A 1 83 ? 7.051 -4.823 22.868 1.00 97.62 83 ALA A C 1
ATOM 639 O O . ALA A 1 83 ? 8.022 -5.341 23.413 1.00 97.62 83 ALA A O 1
ATOM 640 N N . GLU A 1 84 ? 6.097 -5.558 22.289 1.00 97.81 84 GLU A N 1
ATOM 641 C CA . GLU A 1 84 ? 6.201 -7.012 22.113 1.00 97.81 84 GLU A CA 1
ATOM 642 C C . GLU A 1 84 ? 7.437 -7.388 21.283 1.00 97.81 8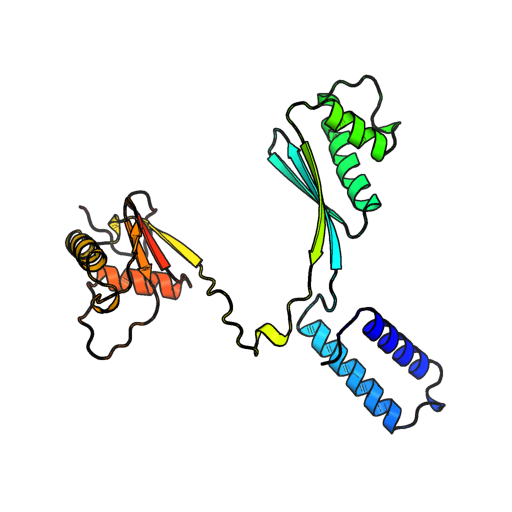4 GLU A C 1
ATOM 644 O O . GLU A 1 84 ? 8.238 -8.211 21.732 1.00 97.81 84 GLU A O 1
ATOM 649 N N . PHE A 1 85 ? 7.666 -6.705 20.155 1.00 96.88 85 PHE A N 1
ATOM 650 C CA . PHE A 1 85 ? 8.886 -6.868 19.358 1.00 96.88 85 PHE A CA 1
ATOM 651 C C . PHE A 1 85 ? 10.151 -6.588 20.189 1.00 96.88 85 PHE A C 1
ATOM 653 O O . PHE A 1 85 ? 11.068 -7.408 20.249 1.00 96.88 85 PHE A O 1
ATOM 660 N N . CYS A 1 86 ? 10.204 -5.458 20.896 1.00 96.62 86 CYS A N 1
ATOM 661 C CA . CYS A 1 86 ? 11.359 -5.104 21.721 1.00 96.62 86 CYS A CA 1
ATOM 662 C C . CYS A 1 86 ? 11.592 -6.098 22.871 1.00 96.62 86 CYS A C 1
ATOM 664 O O . CYS A 1 86 ? 12.735 -6.304 23.274 1.00 96.62 86 CYS A O 1
ATOM 666 N N . ARG A 1 87 ? 10.540 -6.729 23.413 1.00 96.69 87 ARG A N 1
ATOM 667 C CA . ARG A 1 87 ? 10.659 -7.783 24.437 1.00 96.69 87 ARG A CA 1
ATOM 668 C C . ARG A 1 87 ? 11.243 -9.068 23.868 1.00 96.69 87 ARG A C 1
ATOM 670 O O . ARG A 1 87 ? 12.066 -9.689 24.539 1.00 96.69 87 ARG A O 1
ATOM 677 N N . GLU A 1 88 ? 10.848 -9.447 22.655 1.00 95.94 88 GLU A N 1
ATOM 678 C CA . GLU A 1 88 ? 11.402 -10.606 21.949 1.00 95.94 88 GLU A CA 1
ATOM 679 C C . GLU A 1 88 ? 12.917 -10.456 21.745 1.00 95.94 88 GLU A C 1
ATOM 681 O O . GLU A 1 88 ? 13.685 -11.369 22.059 1.00 95.94 88 GLU A O 1
ATOM 686 N N . TRP A 1 89 ? 13.351 -9.270 21.312 1.00 94.69 89 TRP A N 1
ATOM 687 C CA . TRP A 1 89 ? 14.752 -8.977 20.992 1.00 94.69 89 TRP A CA 1
ATOM 688 C C . TRP A 1 89 ? 15.546 -8.342 22.142 1.00 94.69 89 TRP A C 1
ATOM 690 O O . TRP A 1 89 ? 16.742 -8.082 22.016 1.00 94.69 89 TRP A O 1
ATOM 700 N N . TRP A 1 90 ? 14.938 -8.171 23.318 1.00 95.38 90 TRP A N 1
ATOM 701 C CA . TRP A 1 90 ? 15.579 -7.588 24.504 1.00 95.38 90 TRP A CA 1
ATOM 702 C C . TRP A 1 90 ? 16.952 -8.179 24.881 1.00 95.38 90 TRP A C 1
ATOM 704 O O . TRP A 1 90 ? 17.815 -7.435 25.361 1.00 95.38 90 TRP A O 1
ATOM 714 N N . PRO A 1 91 ? 17.222 -9.490 24.698 1.00 93.31 91 PRO A N 1
ATOM 715 C CA . PRO A 1 91 ? 18.544 -10.045 24.978 1.00 93.31 91 PRO A CA 1
ATOM 716 C C . PRO A 1 91 ? 19.695 -9.386 24.196 1.00 93.31 91 PRO A C 1
ATOM 718 O O . PRO A 1 91 ? 20.838 -9.427 24.667 1.00 93.31 91 PRO A O 1
ATOM 721 N N . ASP A 1 92 ? 19.422 -8.757 23.051 1.00 91.56 92 ASP A N 1
ATOM 722 C CA . ASP A 1 92 ? 20.448 -8.206 22.162 1.00 91.56 92 ASP A CA 1
ATOM 723 C C . ASP A 1 92 ? 21.107 -6.934 22.706 1.00 91.56 92 ASP A C 1
ATOM 725 O O . ASP A 1 92 ? 22.330 -6.789 22.608 1.00 91.56 92 ASP A O 1
ATOM 729 N N . ILE A 1 93 ? 20.349 -6.080 23.401 1.00 91.88 93 ILE A N 1
ATOM 730 C CA . ILE A 1 93 ? 20.881 -4.868 24.053 1.00 91.88 93 ILE A CA 1
ATOM 731 C C . ILE A 1 93 ? 21.632 -5.159 25.360 1.00 91.88 93 ILE A C 1
ATOM 733 O O . ILE A 1 93 ? 22.286 -4.274 25.923 1.00 91.88 93 ILE A O 1
ATOM 737 N N . ARG A 1 94 ? 21.529 -6.396 25.874 1.00 89.62 94 ARG A N 1
ATOM 738 C CA . ARG A 1 94 ? 22.145 -6.858 27.135 1.00 89.62 94 ARG A CA 1
ATOM 739 C C . ARG A 1 94 ? 21.866 -5.928 28.323 1.00 89.62 94 ARG A C 1
ATOM 741 O O . ARG A 1 94 ? 22.728 -5.736 29.189 1.00 89.62 94 ARG A O 1
ATOM 748 N N . ASP A 1 95 ? 20.680 -5.324 28.366 1.00 90.75 95 ASP A N 1
ATOM 749 C CA . ASP A 1 95 ? 20.267 -4.502 29.499 1.00 90.75 95 ASP A CA 1
ATOM 750 C C . ASP A 1 95 ? 20.010 -5.405 30.724 1.00 90.75 95 ASP A C 1
ATOM 752 O O . ASP A 1 95 ? 19.386 -6.460 30.593 1.00 90.75 95 ASP A O 1
ATOM 756 N N . PRO A 1 96 ? 20.510 -5.048 31.922 1.00 91.44 96 PRO A N 1
ATOM 757 C CA . PRO A 1 96 ? 20.351 -5.879 33.115 1.00 91.44 96 PRO A CA 1
ATOM 758 C C . PRO A 1 96 ? 18.915 -5.918 33.661 1.00 9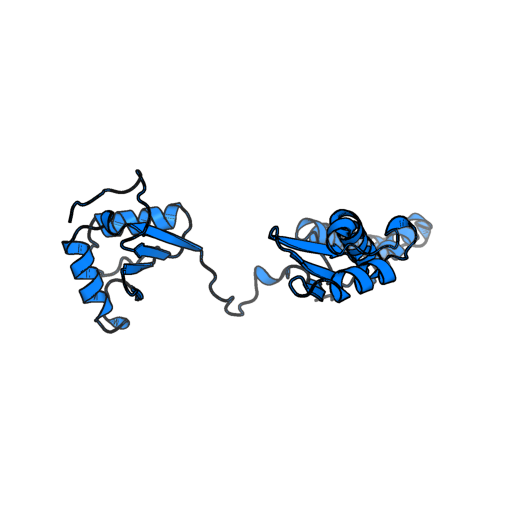1.44 96 PRO A C 1
ATOM 760 O O . PRO A 1 96 ? 18.619 -6.757 34.515 1.00 91.44 96 PRO A O 1
ATOM 763 N N . ARG A 1 97 ? 18.036 -5.001 33.238 1.00 92.81 97 ARG A N 1
ATOM 764 C CA . ARG A 1 97 ? 16.619 -4.990 33.624 1.00 92.81 97 ARG A CA 1
ATOM 765 C C . ARG A 1 97 ? 15.857 -6.064 32.851 1.00 92.81 97 ARG A C 1
ATOM 767 O O . ARG A 1 97 ? 16.199 -6.394 31.718 1.00 92.81 97 ARG A O 1
ATOM 774 N N . LYS A 1 98 ? 14.791 -6.592 33.453 1.00 91.75 98 LYS A N 1
ATOM 775 C CA . LYS A 1 98 ? 13.873 -7.509 32.772 1.00 91.75 98 LYS A CA 1
ATOM 776 C C . LYS A 1 98 ? 12.815 -6.710 32.021 1.00 91.75 98 LYS A C 1
ATOM 778 O O . LYS A 1 98 ? 12.141 -5.889 32.633 1.00 91.75 98 LYS A O 1
ATOM 783 N N . ALA A 1 99 ? 12.643 -6.990 30.733 1.00 92.19 99 ALA A N 1
ATOM 784 C CA . ALA A 1 99 ? 11.664 -6.305 29.889 1.00 92.19 99 ALA A CA 1
ATOM 785 C C . ALA A 1 99 ? 10.209 -6.488 30.364 1.00 92.19 99 ALA A C 1
ATOM 787 O O . ALA A 1 99 ? 9.372 -5.616 30.160 1.00 92.19 99 ALA A O 1
ATOM 788 N N . GLU A 1 100 ? 9.911 -7.612 31.022 1.00 92.62 100 GLU A N 1
ATOM 789 C CA . GLU A 1 100 ? 8.587 -7.925 31.584 1.00 92.62 100 GLU A CA 1
ATOM 790 C C . GLU A 1 100 ? 8.185 -6.998 32.742 1.00 92.62 100 GLU A C 1
ATOM 792 O O . GLU A 1 100 ? 6.999 -6.802 32.991 1.00 92.62 100 GLU A O 1
ATOM 797 N N . ASP A 1 101 ? 9.165 -6.419 33.443 1.00 94.25 101 ASP A N 1
ATOM 798 C CA . ASP A 1 101 ? 8.931 -5.532 34.587 1.00 94.25 101 ASP A CA 1
ATOM 799 C C . ASP A 1 101 ? 8.767 -4.057 34.157 1.00 94.25 101 ASP A C 1
ATOM 801 O O . ASP A 1 101 ? 8.560 -3.181 35.000 1.00 94.25 101 ASP A O 1
ATOM 805 N N . LEU A 1 102 ? 8.903 -3.769 32.858 1.00 95.62 102 LEU A N 1
ATOM 806 C CA . LEU A 1 102 ? 8.916 -2.425 32.284 1.00 95.62 102 LEU A CA 1
ATOM 807 C C . LEU A 1 102 ? 7.617 -2.127 31.523 1.00 95.62 102 LEU A C 1
ATOM 809 O O . LEU A 1 102 ? 6.993 -3.020 30.941 1.00 95.62 102 LEU A O 1
ATOM 813 N N . SER A 1 103 ? 7.227 -0.849 31.510 1.00 97.06 103 SER A N 1
ATOM 814 C CA . SER A 1 103 ? 6.104 -0.391 30.689 1.00 97.06 103 SER A CA 1
ATOM 815 C C . SER A 1 103 ? 6.442 -0.479 29.198 1.00 97.06 103 SER A C 1
ATOM 817 O O . SER A 1 103 ? 7.616 -0.480 28.832 1.00 97.06 103 SER A O 1
ATOM 819 N N . ASP A 1 104 ? 5.427 -0.523 28.331 1.00 97.12 104 ASP A N 1
ATOM 820 C CA . ASP A 1 104 ? 5.636 -0.555 26.875 1.00 97.12 104 ASP A CA 1
ATOM 821 C C . ASP A 1 104 ? 6.489 0.626 26.398 1.00 97.12 104 ASP A C 1
ATOM 823 O O . ASP A 1 104 ? 7.447 0.439 25.652 1.00 97.12 104 ASP A O 1
ATOM 827 N N . ALA A 1 105 ? 6.205 1.827 26.906 1.00 95.44 105 ALA A N 1
ATOM 828 C CA . ALA A 1 105 ? 6.971 3.026 26.585 1.00 95.44 105 ALA A CA 1
ATOM 829 C C . ALA A 1 105 ? 8.445 2.904 27.008 1.00 95.44 105 ALA A C 1
ATOM 831 O O . ALA A 1 105 ? 9.330 3.186 26.202 1.00 95.44 105 ALA A O 1
ATOM 832 N N . ASP A 1 106 ? 8.709 2.431 28.233 1.00 96.88 106 ASP A N 1
ATOM 833 C CA . ASP A 1 106 ? 10.080 2.268 28.733 1.00 96.88 106 ASP A CA 1
ATOM 834 C C . ASP A 1 106 ? 10.845 1.214 27.922 1.00 96.88 106 ASP A C 1
ATOM 836 O O . ASP A 1 106 ? 12.012 1.415 27.591 1.00 96.88 106 ASP A O 1
ATOM 840 N N . VAL A 1 107 ? 10.206 0.083 27.597 1.00 97.12 107 VAL A N 1
ATOM 841 C CA . VAL A 1 107 ? 10.816 -0.980 26.786 1.00 97.12 107 VAL A CA 1
ATOM 842 C C . VAL A 1 107 ? 11.240 -0.429 25.425 1.00 97.12 107 VAL A C 1
ATOM 844 O O . VAL A 1 107 ? 12.379 -0.639 25.013 1.00 97.12 107 VAL A O 1
ATOM 847 N N . ILE A 1 108 ? 10.356 0.295 24.741 1.00 96.75 108 ILE A N 1
ATOM 848 C CA . ILE A 1 108 ? 10.646 0.860 23.420 1.00 96.75 108 ILE A CA 1
ATOM 849 C C . ILE A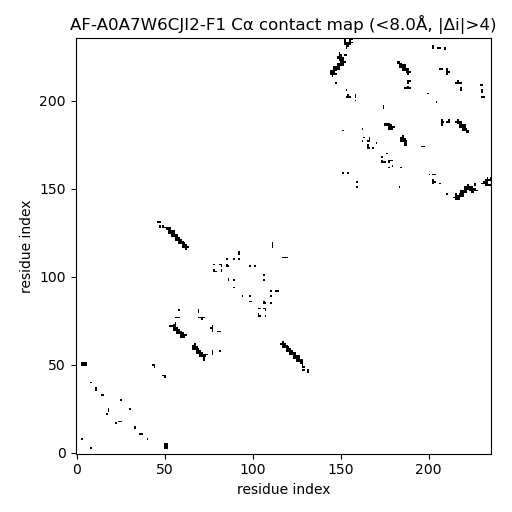 1 108 ? 11.804 1.858 23.505 1.00 96.75 108 ILE A C 1
ATOM 851 O O . ILE A 1 108 ? 12.770 1.740 22.751 1.00 96.75 108 ILE A O 1
ATOM 855 N N . GLU A 1 109 ? 11.731 2.811 24.437 1.00 95.56 109 GLU A N 1
ATOM 856 C CA . GLU A 1 109 ? 12.756 3.845 24.614 1.00 95.56 109 GLU A CA 1
ATOM 857 C C . GLU A 1 109 ? 14.130 3.219 24.877 1.00 95.56 109 GLU A C 1
ATOM 859 O O . GLU A 1 109 ? 15.090 3.482 24.158 1.00 95.56 109 GLU A O 1
ATOM 864 N N . ILE A 1 110 ? 14.216 2.311 25.853 1.00 95.81 110 ILE A N 1
ATOM 865 C CA . ILE A 1 110 ? 15.480 1.678 26.244 1.00 95.81 110 ILE A CA 1
ATOM 866 C C . ILE A 1 110 ? 16.061 0.822 25.117 1.00 95.81 110 ILE A C 1
ATOM 868 O O . ILE A 1 110 ? 17.284 0.786 24.960 1.00 95.81 110 ILE A O 1
ATOM 872 N N . TYR A 1 111 ? 15.212 0.102 24.380 1.00 95.81 111 TYR A N 1
ATOM 873 C CA . TYR A 1 111 ? 15.660 -0.772 23.302 1.00 95.81 111 TYR A CA 1
ATOM 874 C C . TYR A 1 111 ? 16.359 0.029 22.202 1.00 95.81 111 TYR A C 1
ATOM 876 O O . TYR A 1 111 ? 17.514 -0.255 21.878 1.00 95.81 111 TYR A O 1
ATOM 884 N N . PHE A 1 112 ? 15.702 1.069 21.685 1.00 94.62 112 PHE A N 1
ATOM 885 C CA . PHE A 1 112 ? 16.249 1.866 20.586 1.00 94.62 112 PHE A CA 1
ATOM 886 C C . PHE A 1 112 ? 17.355 2.833 21.032 1.00 94.62 112 PHE A C 1
ATOM 888 O O . PHE A 1 112 ? 18.281 3.066 20.264 1.00 94.62 112 PHE A O 1
ATOM 895 N N . ASP A 1 113 ? 17.361 3.305 22.284 1.00 93.25 113 ASP A N 1
ATOM 896 C CA . ASP A 1 113 ? 18.478 4.099 22.828 1.00 93.25 113 ASP A CA 1
ATOM 897 C C . ASP A 1 113 ? 19.789 3.304 22.936 1.00 93.25 113 ASP A C 1
ATOM 899 O O . ASP A 1 113 ? 20.877 3.884 22.994 1.00 93.25 113 ASP A O 1
ATOM 903 N N . ARG A 1 114 ? 19.704 1.971 23.021 1.00 87.94 114 ARG A N 1
ATOM 904 C CA . ARG A 1 114 ? 20.868 1.079 23.134 1.00 87.94 114 ARG A CA 1
ATOM 905 C C . ARG A 1 114 ? 21.255 0.390 21.833 1.00 87.94 114 ARG A C 1
ATOM 907 O O . ARG A 1 114 ? 22.261 -0.322 21.823 1.00 87.94 114 ARG A O 1
ATOM 914 N N . HIS A 1 115 ? 20.497 0.601 20.762 1.00 82.19 115 HIS A N 1
ATOM 915 C CA . HIS A 1 115 ? 20.804 0.074 19.442 1.00 82.19 115 HIS A CA 1
ATOM 916 C C . HIS A 1 115 ? 21.308 1.180 18.517 1.00 82.19 115 HIS A C 1
ATOM 918 O O . HIS A 1 115 ? 20.544 1.963 17.971 1.00 82.19 115 HIS A O 1
ATOM 924 N N . ASP A 1 116 ? 22.616 1.181 18.260 1.00 78.50 116 ASP A N 1
ATOM 925 C CA . ASP A 1 116 ? 23.243 2.173 17.374 1.00 78.50 116 ASP A CA 1
ATOM 926 C C . ASP A 1 116 ? 22.914 1.955 15.881 1.00 78.50 116 ASP A C 1
ATOM 928 O O . ASP A 1 116 ? 23.192 2.818 15.047 1.00 78.50 116 ASP A O 1
ATOM 932 N N . SER A 1 117 ? 22.386 0.780 15.521 1.00 83.88 117 SER A N 1
ATOM 933 C CA . SER A 1 117 ? 22.172 0.344 14.134 1.00 83.88 117 SER A CA 1
ATOM 934 C C . SER A 1 117 ? 20.719 0.049 13.776 1.00 83.88 117 SER A C 1
ATOM 936 O O . SER A 1 117 ? 20.448 -0.254 12.619 1.00 83.88 117 SER A O 1
ATOM 938 N N . GLU A 1 118 ? 19.812 0.072 14.749 1.00 92.00 118 GLU A N 1
ATOM 939 C CA . GLU A 1 118 ? 18.393 -0.212 14.537 1.00 92.00 118 GLU A CA 1
ATOM 940 C C . GLU A 1 118 ? 17.598 1.041 14.847 1.00 92.00 118 GLU A C 1
ATOM 942 O O . GLU A 1 118 ? 17.935 1.788 15.765 1.00 92.00 118 GLU A O 1
ATOM 947 N N . CYS A 1 119 ? 16.548 1.289 14.077 1.00 91.12 119 CYS A N 1
ATOM 948 C CA . CYS A 1 119 ? 15.740 2.479 14.265 1.00 91.12 119 CYS A CA 1
ATOM 949 C C . CYS A 1 119 ? 14.255 2.157 14.194 1.00 91.12 119 CYS A C 1
ATOM 951 O O . CYS A 1 119 ? 13.830 1.219 13.518 1.00 91.12 119 CYS A O 1
ATOM 953 N N . LEU A 1 120 ? 13.486 2.972 14.911 1.00 95.19 120 LEU A N 1
ATOM 954 C CA . LEU A 1 120 ? 12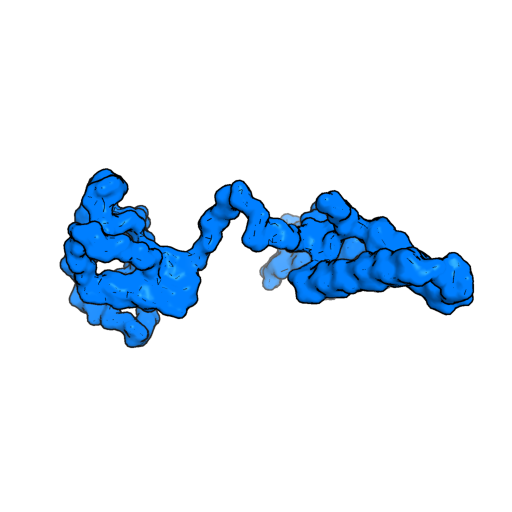.037 2.975 14.894 1.00 95.19 120 LEU A CA 1
ATOM 955 C C . LEU A 1 120 ? 11.550 4.294 14.306 1.00 95.19 120 LEU A C 1
ATOM 957 O O . LEU A 1 120 ? 11.883 5.373 14.800 1.00 95.19 120 LEU A O 1
ATOM 961 N N . ILE A 1 121 ? 10.704 4.194 13.290 1.00 94.12 121 ILE A N 1
ATOM 962 C CA . ILE A 1 121 ? 9.988 5.322 12.706 1.00 94.12 121 ILE A CA 1
ATOM 963 C C . ILE A 1 121 ? 8.505 5.117 12.998 1.00 94.12 121 ILE A C 1
ATOM 965 O O . ILE A 1 121 ? 7.947 4.072 12.672 1.00 94.12 121 ILE A O 1
ATOM 969 N N . ILE A 1 122 ? 7.862 6.108 13.621 1.00 93.56 122 ILE A N 1
ATOM 970 C CA . ILE A 1 122 ? 6.413 6.103 13.839 1.00 93.56 122 ILE A CA 1
ATOM 971 C C . ILE A 1 122 ? 5.791 7.234 13.036 1.00 93.56 122 ILE A C 1
ATOM 973 O O . ILE A 1 122 ? 6.125 8.403 13.234 1.00 93.56 122 ILE A O 1
ATOM 977 N N . GLU A 1 123 ? 4.829 6.884 12.193 1.00 93.75 123 GLU A N 1
ATOM 978 C CA . GLU A 1 123 ? 4.076 7.828 11.378 1.00 93.75 123 GLU A CA 1
ATOM 979 C C . GLU A 1 123 ? 2.572 7.625 11.552 1.00 93.75 123 GLU A C 1
ATOM 981 O O . GLU A 1 123 ? 2.089 6.542 11.888 1.00 93.75 123 GLU A O 1
ATOM 986 N N . GLN A 1 124 ? 1.817 8.697 11.326 1.00 93.94 124 GLN A N 1
ATOM 987 C CA . GLN A 1 124 ? 0.367 8.639 11.216 1.00 93.94 124 GLN A CA 1
ATOM 988 C C . GLN A 1 124 ? -0.007 8.824 9.749 1.00 93.94 124 GLN A C 1
ATOM 990 O O . GLN A 1 124 ? 0.344 9.835 9.139 1.00 93.94 124 GLN A O 1
ATOM 995 N N . ILE A 1 125 ? -0.721 7.850 9.193 1.00 91.75 125 ILE A N 1
ATOM 996 C CA . ILE A 1 125 ? -1.125 7.830 7.790 1.00 91.75 125 ILE A CA 1
ATOM 997 C C . ILE A 1 125 ? -2.644 7.898 7.726 1.00 91.75 125 ILE A C 1
ATOM 999 O O . ILE A 1 125 ? -3.341 7.120 8.373 1.00 91.75 125 ILE A O 1
ATOM 1003 N N . ARG A 1 126 ? -3.162 8.810 6.906 1.00 88.38 126 ARG A N 1
ATOM 1004 C CA . ARG A 1 126 ? -4.580 8.853 6.558 1.00 88.38 126 ARG A CA 1
ATOM 1005 C C . ARG A 1 126 ? -4.819 7.990 5.327 1.00 88.38 126 ARG A C 1
ATOM 1007 O O . ARG A 1 126 ? -4.238 8.243 4.275 1.00 88.38 126 ARG A O 1
ATOM 1014 N N . ILE A 1 127 ? -5.689 6.998 5.450 1.00 85.94 127 ILE A N 1
ATOM 1015 C CA . ILE A 1 127 ? -6.177 6.198 4.331 1.00 85.94 127 ILE A CA 1
ATOM 1016 C C . ILE A 1 127 ? -7.530 6.768 3.923 1.00 85.94 127 ILE A C 1
ATOM 1018 O O . ILE A 1 127 ? -8.497 6.690 4.678 1.00 85.94 127 ILE A O 1
ATOM 1022 N N . ASP A 1 128 ? -7.615 7.348 2.732 1.00 81.75 128 ASP A N 1
ATOM 1023 C CA . ASP A 1 128 ? -8.883 7.830 2.190 1.00 81.75 128 ASP A CA 1
ATOM 1024 C C . ASP A 1 128 ? -9.668 6.683 1.527 1.00 81.75 128 ASP A C 1
ATOM 1026 O O . ASP A 1 128 ? -9.066 5.755 0.974 1.00 81.75 128 ASP A O 1
ATOM 1030 N N . PRO A 1 129 ? -11.016 6.706 1.579 1.00 75.38 129 PRO A N 1
ATOM 1031 C CA . PRO A 1 129 ? -11.835 5.685 0.948 1.00 75.38 129 PRO A CA 1
ATOM 1032 C C . PRO A 1 129 ? -11.544 5.681 -0.553 1.00 75.38 129 PRO A C 1
ATOM 1034 O O . PRO A 1 129 ? -11.387 6.757 -1.146 1.00 75.38 129 PRO A O 1
ATOM 1037 N N . PRO A 1 130 ? -11.478 4.501 -1.196 1.00 65.31 130 PRO A N 1
ATOM 1038 C CA . PRO A 1 130 ? -11.335 4.447 -2.638 1.00 65.31 130 PRO A CA 1
ATOM 1039 C C . PRO A 1 130 ? -12.522 5.204 -3.234 1.00 65.31 130 PRO A C 1
ATOM 1041 O O . PRO A 1 130 ? -13.685 4.857 -3.026 1.00 65.31 130 PRO A O 1
ATOM 1044 N N . SER A 1 131 ? -12.227 6.323 -3.891 1.00 55.66 131 SER A N 1
ATOM 1045 C CA . SER A 1 131 ? -13.257 7.244 -4.354 1.00 55.66 131 SER A CA 1
ATOM 1046 C C . SER A 1 131 ? -14.183 6.518 -5.331 1.00 55.66 131 SER A C 1
ATOM 1048 O O . SER A 1 131 ? -13.733 6.051 -6.375 1.00 55.66 131 SER A O 1
ATOM 1050 N N . ALA A 1 132 ? -15.487 6.464 -5.036 1.00 51.88 132 ALA A N 1
ATOM 1051 C CA . ALA A 1 132 ? -16.495 5.893 -5.943 1.00 51.88 132 ALA A CA 1
ATOM 1052 C C . ALA A 1 132 ? -16.531 6.613 -7.313 1.00 51.88 132 ALA A C 1
ATOM 1054 O O . ALA A 1 132 ? -17.003 6.076 -8.312 1.00 51.88 132 ALA A O 1
ATOM 1055 N N . THR A 1 133 ? -15.974 7.823 -7.381 1.00 44.62 133 THR A N 1
ATOM 1056 C CA . THR A 1 133 ? -15.755 8.615 -8.596 1.00 44.62 133 THR A CA 1
ATOM 1057 C C . THR A 1 133 ? -14.546 8.191 -9.436 1.00 44.62 133 THR A C 1
ATOM 1059 O O . THR A 1 133 ? -14.363 8.752 -10.515 1.00 44.62 133 THR A O 1
ATOM 1062 N N . ALA A 1 134 ? -13.780 7.165 -9.047 1.00 43.22 134 ALA A N 1
ATOM 1063 C CA . ALA A 1 134 ? -12.739 6.588 -9.906 1.00 43.22 134 ALA A CA 1
ATOM 1064 C C . ALA A 1 134 ? -13.303 5.890 -11.163 1.00 43.22 134 ALA A C 1
ATOM 1066 O O . ALA A 1 134 ? -12.545 5.534 -12.060 1.00 43.22 134 ALA A O 1
ATOM 1067 N N . VAL A 1 135 ? -14.630 5.735 -11.264 1.00 45.59 135 VAL A N 1
ATOM 1068 C CA . VAL A 1 135 ? -15.295 5.217 -12.470 1.00 45.59 135 VAL A CA 1
ATOM 1069 C C . VAL A 1 135 ? -15.777 6.338 -13.405 1.00 45.59 135 VAL A C 1
ATOM 1071 O O . VAL A 1 135 ? -16.037 6.069 -14.573 1.00 45.59 135 VAL A O 1
ATOM 1074 N N . CYS A 1 136 ? -15.886 7.604 -12.968 1.00 42.38 136 CYS A N 1
ATOM 1075 C CA . CYS A 1 136 ? -16.440 8.644 -13.849 1.00 42.38 136 CYS A CA 1
ATOM 1076 C C . CYS A 1 136 ? -16.119 10.097 -13.439 1.00 42.38 136 CYS A C 1
ATOM 1078 O O . CYS A 1 136 ? -17.023 10.909 -13.259 1.00 42.38 136 CYS A O 1
ATOM 1080 N N . ALA A 1 137 ? -14.843 10.463 -13.315 1.00 40.72 137 ALA A N 1
ATOM 1081 C CA . ALA A 1 137 ? -14.414 11.859 -13.435 1.00 40.72 137 ALA A CA 1
ATOM 1082 C C . ALA A 1 137 ? -12.964 11.919 -13.926 1.00 40.72 137 ALA A C 1
ATOM 1084 O O . ALA A 1 137 ? -12.024 11.577 -13.216 1.00 40.72 137 ALA A O 1
ATOM 1085 N N . THR A 1 138 ? -12.799 12.366 -15.166 1.00 46.66 138 THR A N 1
ATOM 1086 C CA . THR A 1 138 ? -11.529 12.661 -15.827 1.00 46.66 138 THR A CA 1
ATOM 1087 C C . THR A 1 138 ? -10.803 13.827 -15.142 1.00 46.66 138 THR A C 1
ATOM 1089 O O . THR A 1 138 ? -10.845 14.962 -15.611 1.00 46.66 138 THR A O 1
ATOM 1092 N N . GLN A 1 139 ? -10.094 13.564 -14.049 1.00 48.59 139 GLN A N 1
ATOM 1093 C CA . GLN A 1 139 ? -8.690 13.976 -14.035 1.00 48.59 139 GLN A CA 1
ATOM 1094 C C . GLN A 1 139 ? -7.951 12.961 -14.914 1.00 48.59 139 GLN A C 1
ATOM 1096 O O . GLN A 1 139 ? -8.379 11.804 -14.934 1.00 48.59 139 GLN A O 1
ATOM 1101 N N . PRO A 1 140 ? -6.910 13.326 -15.686 1.00 45.72 140 PRO A N 1
ATOM 1102 C CA . PRO A 1 140 ? -6.064 12.300 -16.266 1.00 45.72 140 PRO A CA 1
ATOM 1103 C C . PRO A 1 140 ? -5.463 11.559 -15.074 1.00 45.72 140 PRO A C 1
ATOM 1105 O O . PRO A 1 140 ? -4.548 12.058 -14.420 1.00 45.72 140 PRO A O 1
ATOM 1108 N N . ALA A 1 141 ? -6.067 10.421 -14.726 1.00 52.25 141 ALA A N 1
ATOM 1109 C CA . ALA A 1 141 ? -5.446 9.459 -13.850 1.00 52.25 141 ALA A CA 1
ATOM 1110 C C . ALA A 1 141 ? -4.044 9.273 -14.416 1.00 52.25 141 ALA A C 1
ATOM 1112 O O . ALA A 1 141 ? -3.897 9.103 -15.631 1.00 52.25 141 ALA A O 1
ATOM 1113 N N . LEU A 1 142 ? -3.030 9.404 -13.560 1.00 55.66 142 LEU A N 1
ATOM 1114 C CA . LEU A 1 142 ? -1.683 9.027 -13.951 1.00 55.66 142 LEU A CA 1
ATOM 1115 C C . LEU A 1 142 ? -1.794 7.647 -14.599 1.00 55.66 142 LEU A C 1
ATOM 1117 O O . LEU A 1 142 ? -2.405 6.737 -14.031 1.00 55.66 142 LEU A O 1
ATOM 1121 N N . GLU A 1 143 ? -1.337 7.550 -15.843 1.00 58.75 143 GLU A N 1
ATOM 1122 C CA . GLU A 1 143 ? -1.409 6.303 -16.583 1.00 58.75 143 GLU A CA 1
ATOM 1123 C C . GLU A 1 143 ? -0.473 5.317 -15.885 1.00 58.75 143 GLU A C 1
ATOM 1125 O O . GLU A 1 143 ? 0.750 5.427 -15.965 1.00 58.75 143 GLU A O 1
ATOM 1130 N N . ASN A 1 144 ? -1.062 4.388 -15.136 1.00 69.06 144 ASN A N 1
ATOM 1131 C CA . ASN A 1 144 ? -0.330 3.377 -14.392 1.00 69.06 144 ASN A CA 1
ATOM 1132 C C . ASN A 1 144 ? -0.300 2.098 -15.229 1.00 69.06 144 ASN A C 1
ATOM 1134 O O . ASN A 1 144 ? -1.345 1.602 -15.654 1.00 69.06 144 ASN A O 1
ATOM 1138 N N . GLY A 1 145 ? 0.888 1.538 -15.441 1.00 77.12 145 GLY A N 1
ATOM 1139 C CA . GLY A 1 145 ? 1.083 0.312 -16.208 1.00 77.12 145 GLY A CA 1
ATOM 1140 C C . GLY A 1 145 ? 2.035 -0.646 -15.504 1.00 77.12 145 GLY A C 1
ATOM 1141 O O . GLY A 1 145 ? 2.874 -0.239 -14.705 1.00 77.12 145 GLY A O 1
ATOM 1142 N N . ARG A 1 146 ? 1.912 -1.937 -15.817 1.00 89.12 146 ARG A N 1
ATOM 1143 C CA . ARG A 1 146 ? 2.905 -2.953 -15.443 1.00 89.12 146 ARG A CA 1
ATOM 1144 C C . ARG A 1 146 ? 3.855 -3.162 -16.612 1.00 89.12 146 ARG A C 1
ATOM 1146 O O . ARG A 1 146 ? 3.412 -3.118 -17.759 1.00 89.12 146 ARG A O 1
ATOM 1153 N N . TYR A 1 147 ? 5.117 -3.445 -16.330 1.00 92.56 147 TYR A N 1
ATOM 1154 C CA . TYR A 1 147 ? 6.060 -3.912 -17.338 1.00 92.56 147 TYR A CA 1
ATOM 1155 C C . TYR A 1 147 ? 6.671 -5.241 -16.909 1.00 92.56 147 TYR A C 1
ATOM 1157 O O . TYR A 1 147 ? 6.678 -5.570 -15.722 1.00 92.56 147 TYR A O 1
ATOM 1165 N N . CYS A 1 148 ? 7.156 -6.004 -17.880 1.00 93.56 148 CYS A N 1
ATOM 1166 C CA . CYS A 1 148 ? 7.997 -7.171 -17.639 1.00 93.56 148 CYS A CA 1
ATOM 1167 C C . CYS A 1 148 ? 9.348 -6.982 -18.324 1.00 93.56 148 CYS A C 1
ATOM 1169 O O . CYS A 1 148 ? 9.428 -6.291 -19.341 1.00 93.56 148 CYS A O 1
ATOM 1171 N N . VAL A 1 149 ? 10.387 -7.600 -17.768 1.00 95.75 149 VAL A N 1
ATOM 1172 C CA . VAL A 1 149 ? 11.735 -7.613 -18.341 1.00 95.75 149 VAL A CA 1
ATOM 1173 C C . VAL A 1 149 ? 11.964 -8.972 -18.992 1.00 95.75 149 VAL A C 1
ATOM 1175 O O . VAL A 1 149 ? 11.694 -9.991 -18.361 1.00 95.75 149 VAL A O 1
ATOM 1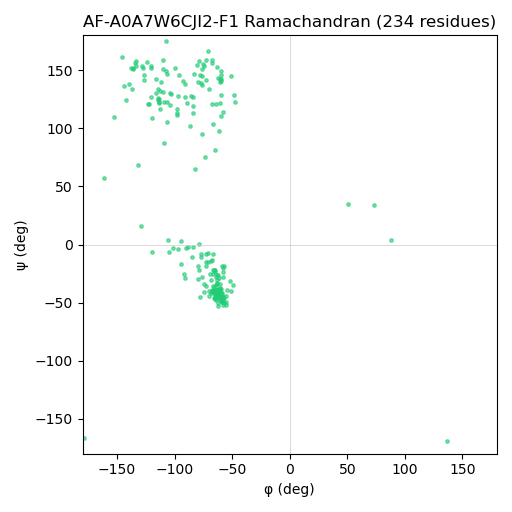178 N N . LEU A 1 150 ? 12.411 -8.983 -20.246 1.00 96.00 150 LEU A N 1
ATOM 1179 C CA . LEU A 1 150 ? 12.702 -10.183 -21.028 1.00 96.00 150 LEU A CA 1
ATOM 1180 C C . LEU A 1 150 ? 14.054 -10.054 -21.731 1.00 96.00 150 LEU A C 1
ATOM 1182 O O . LEU A 1 150 ? 14.486 -8.950 -22.048 1.00 96.00 150 LEU A O 1
ATOM 1186 N N . SER A 1 151 ? 14.697 -11.186 -22.007 1.00 95.12 151 SER A N 1
ATOM 1187 C CA . SER A 1 151 ? 15.985 -11.227 -22.701 1.00 95.12 151 SER A CA 1
ATOM 1188 C C . SER A 1 151 ? 15.916 -10.655 -24.124 1.00 95.12 151 SER A C 1
ATOM 1190 O O . SER A 1 151 ? 14.979 -10.960 -24.872 1.00 95.12 151 SER A O 1
ATOM 1192 N N . THR A 1 152 ? 16.965 -9.951 -24.567 1.00 94.19 152 THR A N 1
ATOM 1193 C CA . THR A 1 152 ? 17.193 -9.611 -25.991 1.00 94.19 152 THR A CA 1
ATOM 1194 C C . THR A 1 152 ? 17.260 -10.825 -26.909 1.00 94.19 152 THR A C 1
ATOM 1196 O O . THR A 1 152 ? 16.994 -10.685 -28.103 1.00 94.19 152 THR A O 1
ATOM 1199 N N . ALA A 1 153 ? 17.495 -12.023 -26.366 1.00 94.81 153 ALA A N 1
ATOM 1200 C CA . ALA A 1 153 ? 17.415 -13.275 -27.110 1.00 94.81 153 ALA A CA 1
ATOM 1201 C C . ALA A 1 153 ? 16.033 -13.517 -27.749 1.00 94.81 153 ALA A C 1
ATOM 1203 O O . ALA A 1 153 ? 15.935 -14.285 -28.701 1.00 94.81 153 ALA A O 1
ATOM 1204 N N . HIS A 1 154 ? 14.964 -12.863 -27.278 1.00 95.94 154 HIS A N 1
ATOM 1205 C CA . HIS A 1 154 ? 13.634 -12.959 -27.895 1.00 95.94 154 HIS A CA 1
ATOM 1206 C C . HIS A 1 154 ? 13.459 -12.148 -29.182 1.00 95.94 154 HIS A C 1
ATOM 1208 O O . HIS A 1 154 ? 12.441 -12.282 -29.860 1.00 95.94 154 HIS A O 1
ATOM 1214 N N . LEU A 1 155 ? 14.438 -11.318 -29.535 1.00 95.12 155 LEU A N 1
ATOM 1215 C CA . LEU A 1 155 ? 14.471 -10.576 -30.789 1.00 95.12 155 LEU A CA 1
ATOM 1216 C C . LEU A 1 155 ? 15.572 -11.135 -31.680 1.00 95.12 155 LEU A C 1
ATOM 1218 O O . LEU A 1 155 ? 16.580 -11.627 -31.191 1.00 95.12 155 LEU A O 1
ATOM 1222 N N . SER A 1 156 ? 15.411 -11.039 -32.992 1.00 95.12 156 SER A N 1
ATOM 1223 C CA . SER A 1 156 ? 16.494 -11.238 -33.948 1.00 95.12 156 SER A CA 1
ATOM 1224 C C . SER A 1 156 ? 17.424 -10.022 -33.975 1.00 95.12 156 SER A C 1
ATOM 1226 O O . SER A 1 156 ? 17.002 -8.897 -33.697 1.00 95.12 156 SER A O 1
ATOM 1228 N N . ALA A 1 157 ? 18.679 -10.225 -34.387 1.00 93.62 157 ALA A N 1
ATOM 1229 C CA . ALA A 1 157 ? 19.636 -9.131 -34.572 1.00 93.62 157 ALA A CA 1
ATOM 1230 C C . ALA A 1 157 ? 19.097 -8.040 -35.518 1.00 93.62 157 ALA A C 1
ATOM 1232 O O . ALA A 1 157 ? 19.245 -6.852 -35.249 1.00 93.62 157 ALA A O 1
ATOM 1233 N N . ALA A 1 158 ? 18.398 -8.438 -36.589 1.00 94.00 158 ALA A N 1
ATOM 1234 C CA . ALA A 1 158 ? 17.783 -7.502 -37.529 1.00 94.00 158 ALA A CA 1
ATOM 1235 C C . ALA A 1 158 ? 16.694 -6.644 -36.865 1.00 94.00 158 ALA A C 1
ATOM 1237 O O . ALA A 1 158 ? 16.588 -5.450 -37.139 1.00 94.00 158 ALA A O 1
ATOM 1238 N N . THR A 1 159 ? 15.896 -7.234 -35.972 1.00 94.56 159 THR A N 1
ATOM 1239 C CA . THR A 1 159 ? 14.897 -6.491 -35.200 1.00 94.56 159 THR A CA 1
ATOM 1240 C C . THR A 1 159 ? 15.559 -5.551 -34.197 1.00 94.56 159 THR A C 1
ATOM 1242 O O . THR A 1 159 ? 15.137 -4.402 -34.110 1.00 94.56 159 THR A O 1
ATOM 1245 N N . ALA A 1 160 ? 16.619 -5.976 -33.504 1.00 92.81 160 ALA A N 1
ATOM 1246 C CA . ALA A 1 160 ? 17.377 -5.116 -32.593 1.00 92.81 160 ALA A CA 1
ATOM 1247 C C . ALA A 1 160 ? 17.974 -3.885 -33.308 1.00 92.81 160 ALA A C 1
ATOM 1249 O O . ALA A 1 160 ? 17.774 -2.758 -32.857 1.00 92.81 160 ALA A O 1
ATOM 1250 N N . GLU A 1 161 ? 18.595 -4.073 -34.479 1.00 92.75 161 GLU A N 1
ATOM 1251 C CA . GLU A 1 161 ? 19.100 -2.970 -35.314 1.00 92.75 161 GLU A CA 1
ATOM 1252 C C . GLU A 1 161 ? 17.984 -2.001 -35.741 1.00 92.75 161 GLU A C 1
ATOM 1254 O O . GLU A 1 161 ? 18.179 -0.782 -35.781 1.00 92.75 161 GLU A O 1
ATOM 1259 N N . LEU A 1 162 ? 16.790 -2.525 -36.044 1.00 92.19 162 LEU A N 1
ATOM 1260 C CA . LEU A 1 162 ? 15.619 -1.699 -36.341 1.00 92.19 162 LEU A CA 1
ATOM 1261 C C . LEU A 1 162 ? 15.149 -0.907 -35.119 1.00 92.19 162 LEU A C 1
ATOM 1263 O O . LEU A 1 162 ? 14.787 0.260 -35.277 1.00 92.19 162 LEU A O 1
ATOM 1267 N N . LEU A 1 163 ? 15.162 -1.500 -33.920 1.00 92.19 163 LEU A N 1
ATOM 1268 C CA . LEU A 1 163 ? 14.787 -0.794 -32.693 1.00 92.19 163 LEU A CA 1
ATOM 1269 C C . LEU A 1 163 ? 15.764 0.344 -32.385 1.00 92.19 163 LEU A C 1
ATOM 1271 O O . LEU A 1 163 ? 15.320 1.451 -32.071 1.00 92.19 163 LEU A O 1
ATOM 1275 N N . ASP A 1 164 ? 17.067 0.117 -32.559 1.00 91.12 164 ASP A N 1
ATOM 1276 C CA . ASP A 1 164 ? 18.084 1.167 -32.459 1.00 91.12 164 ASP A CA 1
ATOM 1277 C C . ASP A 1 164 ? 17.832 2.291 -33.458 1.00 91.12 164 ASP A C 1
ATOM 1279 O O . ASP A 1 164 ? 17.773 3.467 -33.081 1.00 91.12 164 ASP A O 1
ATOM 1283 N N . LEU A 1 165 ? 17.596 1.939 -34.722 1.00 89.56 165 LEU A N 1
ATOM 1284 C CA . LEU A 1 165 ? 17.293 2.916 -35.756 1.00 89.56 165 LEU A CA 1
ATOM 1285 C C . LEU A 1 165 ? 16.044 3.736 -35.406 1.00 89.56 165 LEU A C 1
ATOM 1287 O O . LEU A 1 165 ? 16.098 4.964 -35.446 1.00 89.56 165 LEU A O 1
ATOM 1291 N N . TRP A 1 166 ? 14.937 3.099 -35.021 1.00 90.44 166 TRP A N 1
ATOM 1292 C CA . TRP A 1 166 ? 13.698 3.801 -34.669 1.00 90.44 166 TRP A CA 1
ATOM 1293 C C . TRP A 1 166 ? 13.856 4.663 -33.417 1.00 90.44 166 TRP A C 1
ATOM 1295 O O . TRP A 1 166 ? 13.324 5.771 -33.371 1.00 90.44 166 TRP A O 1
ATOM 1305 N N . SER A 1 167 ? 14.627 4.209 -32.427 1.00 87.44 167 SER A N 1
ATOM 1306 C CA . SER A 1 167 ? 14.899 4.985 -31.213 1.00 87.44 167 SER A CA 1
ATOM 1307 C C . SER A 1 167 ? 15.634 6.304 -31.502 1.00 87.44 167 SER A C 1
ATOM 1309 O O . SER A 1 167 ? 15.451 7.281 -30.770 1.00 87.44 167 SER A O 1
ATOM 1311 N N . SER A 1 168 ? 16.395 6.361 -32.604 1.00 87.06 168 SER A N 1
ATOM 1312 C CA . SER A 1 168 ? 17.112 7.559 -33.059 1.00 87.06 168 SER A CA 1
ATOM 1313 C C . SER A 1 168 ? 16.237 8.577 -33.806 1.00 87.06 168 SER A C 1
ATOM 1315 O O . SER A 1 168 ? 16.619 9.742 -33.929 1.00 87.06 168 SER A O 1
ATOM 1317 N N . TRP A 1 169 ? 15.064 8.172 -34.307 1.00 84.38 169 TRP A N 1
ATOM 1318 C CA . TRP A 1 169 ? 14.169 9.049 -35.074 1.00 84.38 169 TRP A CA 1
ATOM 1319 C C . TRP A 1 169 ? 13.368 9.984 -34.156 1.00 84.38 169 TRP A C 1
ATOM 1321 O O . TRP A 1 169 ? 13.171 9.667 -32.982 1.00 84.38 169 TRP A O 1
ATOM 1331 N N . PRO A 1 170 ? 12.849 11.123 -34.639 1.00 82.25 170 PRO A N 1
ATOM 1332 C CA . PRO A 1 170 ? 11.880 11.922 -33.887 1.00 82.25 170 PRO A CA 1
ATOM 1333 C C . PRO A 1 170 ? 10.609 11.107 -33.568 1.00 82.25 170 PRO A C 1
ATOM 1335 O O . PRO A 1 170 ? 10.173 10.351 -34.433 1.00 82.25 170 PRO A O 1
ATOM 1338 N N . PRO A 1 171 ? 9.970 11.259 -32.387 1.00 76.62 171 PRO A N 1
ATOM 1339 C CA . PRO A 1 171 ? 8.810 10.446 -31.990 1.00 76.62 171 PRO A CA 1
ATOM 1340 C C . PRO A 1 171 ? 7.676 10.379 -33.025 1.00 76.62 171 PRO A C 1
ATOM 1342 O O . PRO A 1 171 ? 7.137 9.310 -33.273 1.00 76.62 171 PRO A O 1
ATOM 1345 N N . GLY A 1 172 ? 7.367 11.495 -33.697 1.00 76.06 172 GLY A N 1
ATOM 1346 C CA . GLY A 1 172 ? 6.302 11.554 -34.708 1.00 76.06 172 GLY A CA 1
ATOM 1347 C C . GLY A 1 172 ? 6.571 10.764 -35.996 1.00 76.06 172 GLY A C 1
ATOM 1348 O O . GLY A 1 172 ? 5.633 10.524 -36.750 1.00 76.06 172 GLY A O 1
ATOM 1349 N N . ASP A 1 173 ? 7.817 10.346 -36.229 1.00 80.06 173 ASP A N 1
ATOM 1350 C CA . ASP A 1 173 ? 8.233 9.624 -37.437 1.00 80.06 173 ASP A CA 1
ATOM 1351 C C . ASP A 1 173 ? 8.454 8.123 -37.172 1.00 80.06 173 ASP A C 1
ATOM 1353 O O . ASP A 1 173 ? 8.711 7.350 -38.099 1.00 80.06 173 ASP A O 1
ATOM 1357 N N . ARG A 1 174 ? 8.378 7.687 -35.906 1.00 82.94 174 ARG A N 1
ATOM 1358 C CA . ARG A 1 174 ? 8.657 6.301 -35.513 1.00 82.94 174 ARG A CA 1
ATOM 1359 C C . ARG A 1 174 ? 7.487 5.384 -35.871 1.00 82.94 174 ARG A C 1
ATOM 1361 O O . ARG A 1 174 ? 6.338 5.708 -35.579 1.00 82.94 174 ARG A O 1
ATOM 1368 N N . PRO A 1 175 ? 7.751 4.170 -36.385 1.00 82.06 175 PRO A N 1
ATOM 1369 C CA . PRO A 1 175 ? 6.710 3.154 -36.530 1.00 82.06 175 PRO A CA 1
ATOM 1370 C C . PRO A 1 175 ? 6.142 2.694 -35.180 1.00 82.06 175 PRO A C 1
ATOM 1372 O O . PRO A 1 175 ? 4.992 2.251 -35.113 1.00 82.06 175 PRO A O 1
ATOM 1375 N N . LEU A 1 176 ? 6.948 2.763 -34.119 1.00 84.62 176 LEU A N 1
ATOM 1376 C CA . LEU A 1 176 ? 6.576 2.391 -32.761 1.00 84.62 176 LEU A CA 1
ATOM 1377 C C . LEU A 1 176 ? 7.251 3.344 -31.766 1.00 84.62 176 LEU A C 1
ATOM 1379 O O . LEU A 1 1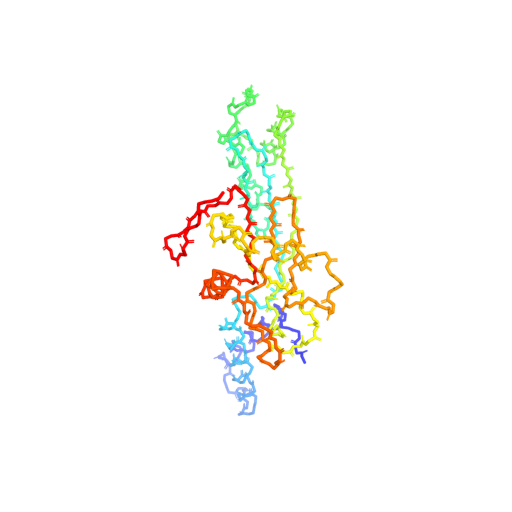76 ? 8.443 3.625 -31.896 1.00 84.62 176 LEU A O 1
ATOM 1383 N N . ASP A 1 177 ? 6.502 3.807 -30.763 1.00 83.81 177 ASP A N 1
ATOM 1384 C CA . ASP A 1 177 ? 7.018 4.659 -29.680 1.00 83.81 177 ASP A CA 1
ATOM 1385 C C . ASP A 1 177 ? 7.878 3.846 -28.705 1.00 83.81 177 ASP A C 1
ATOM 1387 O O . ASP A 1 177 ? 7.454 3.480 -27.611 1.00 83.81 177 ASP A O 1
ATOM 1391 N N . ILE A 1 178 ? 9.088 3.525 -29.145 1.00 86.81 178 ILE A N 1
ATOM 1392 C CA . ILE A 1 178 ? 10.087 2.787 -28.375 1.00 86.81 178 ILE A CA 1
ATOM 1393 C C . ILE A 1 178 ? 10.985 3.778 -27.644 1.00 86.81 178 ILE A C 1
ATOM 1395 O O . ILE A 1 178 ? 11.373 4.805 -28.211 1.00 86.81 178 ILE A O 1
ATOM 1399 N N . ALA A 1 179 ? 11.358 3.452 -26.408 1.00 86.50 179 ALA A N 1
ATOM 1400 C CA . ALA A 1 179 ? 12.402 4.163 -25.678 1.00 86.50 179 ALA A CA 1
ATOM 1401 C C . ALA A 1 179 ? 13.645 3.278 -25.534 1.00 86.50 179 ALA A C 1
ATOM 1403 O O . ALA A 1 179 ? 13.537 2.120 -25.138 1.00 86.50 179 ALA A O 1
ATOM 1404 N N . ALA A 1 180 ? 14.820 3.823 -25.850 1.00 86.81 180 ALA A N 1
ATOM 1405 C CA . ALA A 1 180 ? 16.088 3.142 -25.614 1.00 86.81 180 ALA A CA 1
ATOM 1406 C C . ALA A 1 180 ? 16.459 3.196 -24.123 1.00 86.81 180 ALA A C 1
ATOM 1408 O O . ALA A 1 180 ? 16.333 4.240 -23.479 1.00 86.81 180 ALA A O 1
ATOM 1409 N N . ALA A 1 181 ? 16.933 2.071 -23.601 1.00 83.50 181 ALA A N 1
ATOM 1410 C CA . ALA A 1 181 ? 17.618 1.938 -22.322 1.00 83.50 181 ALA A CA 1
ATOM 1411 C C . ALA A 1 181 ? 19.118 1.688 -22.571 1.00 83.50 181 ALA A C 1
ATOM 1413 O O . ALA A 1 181 ? 19.553 1.553 -23.711 1.00 83.50 181 ALA A O 1
ATOM 1414 N N . VAL A 1 182 ? 19.930 1.632 -21.510 1.00 83.19 182 VAL A N 1
ATOM 1415 C CA . VAL A 1 182 ? 21.394 1.449 -21.633 1.00 83.19 182 VAL A CA 1
ATOM 1416 C C . VAL A 1 182 ? 21.756 0.132 -22.336 1.00 83.19 182 VAL A C 1
ATOM 1418 O O . VAL A 1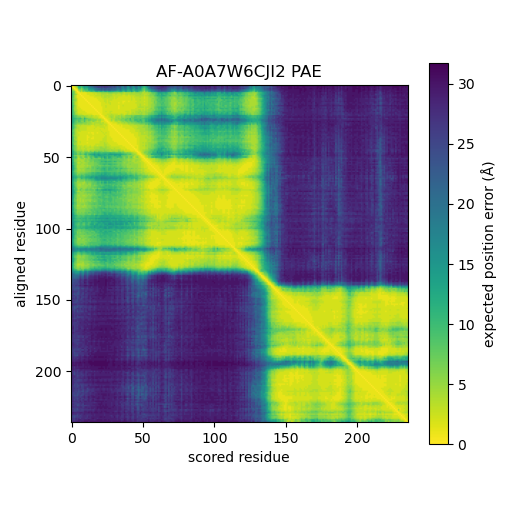 182 ? 22.739 0.085 -23.073 1.00 83.19 182 VAL A O 1
ATOM 1421 N N . HIS A 1 183 ? 20.955 -0.915 -22.131 1.00 83.62 183 HIS A N 1
ATOM 1422 C CA . HIS A 1 183 ? 21.219 -2.270 -22.621 1.00 83.62 183 HIS A CA 1
ATOM 1423 C C . HIS A 1 183 ? 20.035 -2.888 -23.381 1.00 83.62 183 HIS A C 1
ATOM 1425 O O . HIS A 1 183 ? 20.001 -4.097 -23.604 1.00 83.62 183 HIS A O 1
ATOM 1431 N N . GLY A 1 184 ? 19.063 -2.070 -23.792 1.00 91.56 184 GLY A N 1
ATOM 1432 C CA . GLY A 1 184 ? 17.789 -2.600 -24.248 1.00 91.56 184 GLY A CA 1
ATOM 1433 C C . GLY A 1 184 ? 16.779 -1.563 -24.715 1.00 91.56 184 GLY A C 1
ATOM 1434 O O . GLY A 1 184 ? 17.102 -0.389 -24.902 1.00 91.56 184 GLY A O 1
ATOM 1435 N N . TRP A 1 185 ? 15.527 -1.995 -24.861 1.00 95.50 185 TRP A N 1
ATOM 1436 C CA . TRP A 1 185 ? 14.435 -1.144 -25.338 1.00 95.50 185 TRP A CA 1
ATOM 1437 C C . TRP A 1 185 ? 13.135 -1.395 -24.575 1.00 95.50 185 TRP A C 1
ATOM 1439 O O . TRP A 1 185 ? 12.737 -2.536 -24.349 1.00 95.50 185 TRP A O 1
ATOM 1449 N N . PHE A 1 186 ? 12.429 -0.316 -24.241 1.00 93.94 186 PHE A N 1
ATOM 1450 C CA . PHE A 1 186 ? 11.039 -0.364 -23.796 1.00 93.94 186 PHE A CA 1
ATOM 1451 C C . PHE A 1 186 ? 10.115 -0.405 -25.009 1.00 93.94 186 PHE A C 1
ATOM 1453 O O . PHE A 1 186 ? 9.995 0.573 -25.752 1.00 93.94 186 PHE A O 1
ATOM 1460 N N . VAL A 1 187 ? 9.436 -1.536 -25.178 1.00 93.88 187 VAL A N 1
ATOM 1461 C CA . VAL A 1 187 ? 8.502 -1.800 -26.271 1.00 93.88 187 VAL A CA 1
ATOM 1462 C C . VAL A 1 187 ? 7.064 -1.703 -25.748 1.00 93.88 187 VAL A C 1
ATOM 1464 O O . VAL A 1 187 ? 6.692 -2.468 -24.854 1.00 93.88 187 VAL A O 1
ATOM 1467 N N . PRO A 1 188 ? 6.223 -0.795 -26.274 1.00 91.50 188 PRO A N 1
ATOM 1468 C CA . PRO A 1 188 ? 4.823 -0.706 -25.872 1.00 91.50 188 PRO A CA 1
ATOM 1469 C C . PRO A 1 188 ? 4.009 -1.881 -26.431 1.00 91.50 188 PRO A C 1
ATOM 1471 O O . PRO A 1 188 ? 4.181 -2.276 -27.583 1.00 91.50 188 PRO A O 1
ATOM 1474 N N . THR A 1 189 ? 3.065 -2.399 -25.645 1.00 91.94 189 THR A N 1
ATOM 1475 C CA . THR A 1 189 ? 2.223 -3.556 -26.025 1.00 91.94 189 THR A CA 1
ATOM 1476 C C . THR A 1 189 ? 0.852 -3.159 -26.592 1.00 91.94 189 THR A C 1
ATOM 1478 O O . THR A 1 189 ? 0.052 -4.008 -27.003 1.00 91.94 189 THR A O 1
ATOM 1481 N N . ARG A 1 190 ? 0.553 -1.852 -26.595 1.00 83.44 190 ARG A N 1
ATOM 1482 C CA . ARG A 1 190 ? -0.725 -1.295 -27.060 1.00 83.44 190 ARG A CA 1
ATOM 1483 C C . ARG A 1 190 ? -0.993 -1.628 -28.530 1.00 83.44 190 ARG A C 1
ATOM 1485 O O . ARG A 1 190 ? -0.076 -1.733 -29.343 1.00 83.44 190 ARG A O 1
ATOM 1492 N N . LEU A 1 191 ? -2.276 -1.759 -28.874 1.00 73.50 191 LEU A N 1
ATOM 1493 C CA . LEU A 1 191 ? -2.711 -1.917 -30.263 1.00 73.50 191 LEU A CA 1
ATOM 1494 C C . LEU A 1 191 ? -2.272 -0.697 -31.082 1.00 73.50 191 LEU A C 1
ATOM 1496 O O . LEU A 1 191 ? -2.515 0.444 -30.687 1.00 73.50 191 LEU A O 1
ATOM 1500 N N . ARG A 1 192 ? -1.610 -0.951 -32.213 1.00 70.69 192 ARG A N 1
ATOM 1501 C CA . ARG A 1 192 ? -1.290 0.084 -33.200 1.00 70.69 192 ARG A CA 1
ATOM 1502 C C . ARG A 1 192 ? -2.546 0.384 -34.010 1.00 70.69 192 ARG A C 1
ATOM 1504 O O . ARG A 1 192 ? -3.329 -0.523 -34.280 1.00 70.69 192 ARG A O 1
ATOM 1511 N N . ASP A 1 193 ? -2.711 1.640 -34.409 1.00 62.78 193 ASP A N 1
ATOM 1512 C CA . ASP A 1 193 ? -3.678 1.979 -35.449 1.00 62.78 193 ASP A CA 1
ATOM 1513 C C . ASP A 1 193 ? -3.228 1.294 -36.752 1.00 62.78 193 ASP A C 1
ATOM 1515 O O . ASP A 1 193 ? -2.095 1.476 -37.203 1.00 62.78 193 ASP A O 1
ATOM 1519 N N . GLU A 1 194 ? -4.081 0.436 -37.312 1.00 56.84 194 GLU A N 1
ATOM 1520 C CA . GLU A 1 194 ? -3.772 -0.373 -38.500 1.00 56.84 194 GLU A CA 1
ATOM 1521 C C . GLU A 1 194 ? -3.702 0.475 -39.783 1.00 56.84 194 GLU A C 1
ATOM 1523 O O . GLU A 1 194 ? -3.304 -0.010 -40.846 1.00 56.84 194 GLU A O 1
ATOM 1528 N N . SER A 1 195 ? -4.067 1.757 -39.705 1.00 50.84 195 SER A N 1
ATOM 1529 C CA . SER A 1 195 ? -4.104 2.650 -40.855 1.00 50.84 195 SER A CA 1
ATOM 1530 C C . SER A 1 195 ? -2.699 3.113 -41.273 1.00 50.84 195 SER A C 1
ATOM 1532 O O . SER A 1 195 ? -2.148 4.082 -40.757 1.00 50.84 195 SER A O 1
ATOM 1534 N N . GLY A 1 196 ? -2.107 2.419 -42.251 1.00 54.44 196 GLY A N 1
ATOM 1535 C CA . GLY A 1 196 ? -0.946 2.898 -43.020 1.00 54.44 196 GLY A CA 1
ATOM 1536 C C . GLY A 1 196 ? 0.442 2.594 -42.445 1.00 54.44 196 GLY A C 1
ATOM 1537 O O . GLY A 1 196 ? 1.443 2.999 -43.036 1.00 54.44 196 GLY A O 1
ATOM 1538 N N . ALA A 1 197 ? 0.532 1.862 -41.336 1.00 63.03 197 ALA A N 1
ATOM 1539 C CA . ALA A 1 197 ? 1.805 1.461 -40.752 1.00 63.03 197 ALA A CA 1
ATOM 1540 C C . ALA A 1 197 ? 2.430 0.249 -41.472 1.00 63.03 197 ALA A C 1
ATOM 1542 O O . ALA A 1 197 ? 1.745 -0.717 -41.804 1.00 63.03 197 ALA A O 1
ATOM 1543 N N . ALA A 1 198 ? 3.755 0.263 -41.661 1.00 68.19 198 ALA A N 1
ATOM 1544 C CA . ALA A 1 198 ? 4.483 -0.914 -42.135 1.00 68.19 198 ALA A CA 1
ATOM 1545 C C . ALA A 1 198 ? 4.314 -2.102 -41.155 1.00 68.19 198 ALA A C 1
ATOM 1547 O O . ALA A 1 198 ? 4.232 -1.878 -39.932 1.00 68.19 198 ALA A O 1
ATOM 1548 N N . PRO A 1 199 ? 4.266 -3.351 -41.666 1.00 79.75 199 PRO A N 1
ATOM 1549 C CA . PRO A 1 199 ? 4.201 -4.539 -40.823 1.00 79.75 199 PRO A CA 1
ATOM 1550 C C . PRO A 1 199 ? 5.437 -4.613 -39.922 1.00 79.75 199 PRO A C 1
ATOM 1552 O O . PRO A 1 199 ? 6.547 -4.291 -40.348 1.00 79.75 199 PRO A O 1
ATOM 1555 N N . LEU A 1 200 ? 5.230 -5.011 -38.665 1.00 88.31 200 LEU A N 1
ATOM 1556 C CA . LEU A 1 200 ? 6.332 -5.236 -37.731 1.00 88.31 200 LEU A CA 1
ATOM 1557 C C . LEU A 1 200 ? 7.060 -6.543 -38.075 1.00 88.31 200 LEU A C 1
ATOM 1559 O O . LEU A 1 200 ? 6.427 -7.459 -38.609 1.00 88.31 200 LEU A O 1
ATOM 1563 N N . PRO A 1 201 ? 8.354 -6.657 -37.728 1.00 92.38 201 PRO A N 1
ATOM 1564 C CA . PRO A 1 201 ? 9.025 -7.949 -37.649 1.00 92.38 201 PRO A CA 1
ATOM 1565 C C . PRO A 1 201 ? 8.225 -8.952 -36.802 1.00 92.38 201 PRO A C 1
ATOM 1567 O O . PRO A 1 201 ? 7.556 -8.570 -35.839 1.00 92.38 201 PRO A O 1
ATOM 1570 N N . GLU A 1 202 ? 8.270 -10.230 -37.181 1.00 92.38 202 GLU A N 1
ATOM 1571 C CA . GLU A 1 202 ? 7.445 -11.287 -36.579 1.00 92.38 202 GLU A CA 1
ATOM 1572 C C . GLU A 1 202 ? 7.747 -11.494 -35.087 1.00 92.38 202 GLU A C 1
ATOM 1574 O O . GLU A 1 202 ? 6.828 -11.587 -34.276 1.00 92.38 202 GLU A O 1
ATOM 1579 N N . ASP A 1 203 ? 9.028 -11.483 -34.719 1.00 94.31 203 ASP A N 1
ATOM 1580 C CA . ASP A 1 203 ? 9.502 -11.586 -33.335 1.00 94.31 203 ASP A CA 1
ATOM 1581 C C . ASP A 1 203 ? 9.012 -10.416 -32.461 1.00 94.31 203 ASP A C 1
ATOM 1583 O O . ASP A 1 203 ? 8.494 -10.625 -31.363 1.00 94.31 203 ASP A O 1
ATOM 1587 N N . LEU A 1 204 ? 9.066 -9.187 -32.978 1.00 94.00 204 LEU A N 1
ATOM 1588 C CA . LEU A 1 204 ? 8.558 -7.996 -32.302 1.00 94.00 204 LEU A CA 1
ATOM 1589 C C . LEU A 1 204 ? 7.032 -8.027 -32.157 1.00 94.00 204 LEU A C 1
ATOM 1591 O O . LEU A 1 204 ? 6.494 -7.639 -31.119 1.00 94.00 204 LEU A O 1
ATOM 1595 N N . ALA A 1 205 ? 6.317 -8.495 -33.182 1.00 92.31 205 ALA A N 1
ATOM 1596 C CA . ALA A 1 205 ? 4.867 -8.651 -33.128 1.00 92.31 205 ALA A CA 1
ATOM 1597 C C . ALA A 1 205 ? 4.442 -9.718 -32.100 1.00 92.31 205 ALA A C 1
ATOM 1599 O O . ALA A 1 205 ? 3.461 -9.515 -31.372 1.00 92.31 205 ALA A O 1
ATOM 1600 N N . ALA A 1 206 ? 5.189 -10.823 -32.009 1.00 93.50 206 ALA A N 1
ATOM 1601 C CA . ALA A 1 206 ? 4.986 -11.864 -31.006 1.00 93.50 206 ALA A CA 1
ATOM 1602 C C . ALA A 1 206 ? 5.236 -11.329 -29.587 1.00 93.50 206 ALA A C 1
ATOM 1604 O O . ALA A 1 206 ? 4.384 -11.508 -28.717 1.00 93.50 206 ALA A O 1
ATOM 1605 N N . LEU A 1 207 ? 6.325 -10.582 -29.374 1.00 94.62 207 LEU A N 1
ATOM 1606 C CA . LEU A 1 207 ? 6.648 -9.932 -28.097 1.00 94.62 207 LEU A CA 1
ATOM 1607 C C . LEU A 1 207 ? 5.532 -8.979 -27.629 1.00 94.62 207 LEU A C 1
ATOM 1609 O O . LEU A 1 207 ? 5.095 -9.030 -26.478 1.00 94.62 207 LEU A O 1
ATOM 1613 N N . ILE A 1 208 ? 5.037 -8.127 -28.533 1.00 93.19 208 ILE A N 1
ATOM 1614 C CA . ILE A 1 208 ? 3.936 -7.186 -28.262 1.00 93.19 208 ILE A CA 1
ATOM 1615 C C . ILE A 1 208 ? 2.656 -7.941 -27.892 1.00 93.19 208 ILE A C 1
ATOM 1617 O O . ILE A 1 208 ? 1.951 -7.556 -26.955 1.00 93.19 208 ILE A O 1
ATOM 1621 N N . THR A 1 209 ? 2.358 -9.024 -28.612 1.00 93.00 209 THR A N 1
ATOM 1622 C CA . THR A 1 209 ? 1.182 -9.862 -28.352 1.00 93.00 209 THR A CA 1
ATOM 1623 C C . THR A 1 209 ? 1.285 -10.550 -26.996 1.00 93.00 209 THR A C 1
ATOM 1625 O O . THR A 1 209 ? 0.348 -10.443 -26.207 1.00 93.00 209 THR A O 1
ATOM 1628 N N . PHE A 1 210 ? 2.436 -11.148 -26.681 1.00 94.56 210 PHE A N 1
ATOM 1629 C CA . PHE A 1 210 ? 2.716 -11.747 -25.377 1.00 94.56 210 PHE A CA 1
ATOM 1630 C C . PHE A 1 210 ? 2.511 -10.739 -24.242 1.00 94.56 210 PHE A C 1
ATOM 1632 O O . PHE A 1 210 ? 1.753 -10.995 -23.304 1.00 94.56 210 PHE A O 1
ATOM 1639 N N . GLY A 1 211 ? 3.135 -9.561 -24.346 1.00 92.56 211 GLY A N 1
ATOM 1640 C CA . GLY A 1 211 ? 3.030 -8.530 -23.319 1.00 92.56 211 GLY A CA 1
ATOM 1641 C C . GLY A 1 211 ? 1.579 -8.103 -23.085 1.00 92.56 211 GLY A C 1
ATOM 1642 O O . GLY A 1 211 ? 1.131 -8.008 -21.941 1.00 92.56 211 GLY A O 1
ATOM 1643 N N . ARG A 1 212 ? 0.807 -7.941 -24.164 1.00 91.56 212 ARG A N 1
ATOM 1644 C CA . ARG A 1 212 ? -0.619 -7.604 -24.098 1.00 91.56 212 ARG A CA 1
ATOM 1645 C C . ARG A 1 212 ? -1.456 -8.708 -23.450 1.00 91.56 212 ARG A C 1
ATOM 1647 O O . ARG A 1 212 ? -2.277 -8.404 -22.589 1.00 91.56 212 ARG A O 1
ATOM 1654 N N . GLU A 1 213 ? -1.259 -9.968 -23.830 1.00 91.44 213 GLU A N 1
ATOM 1655 C CA . GLU A 1 213 ? -2.016 -11.107 -23.287 1.00 91.44 213 GLU A CA 1
ATOM 1656 C C . GLU A 1 213 ? -1.779 -11.311 -21.787 1.00 91.44 213 GLU A C 1
ATOM 1658 O O . GLU A 1 213 ? -2.702 -11.667 -21.054 1.00 91.44 213 GLU A O 1
ATOM 1663 N N . LYS A 1 214 ? -0.567 -11.023 -21.302 1.00 90.50 214 LYS A N 1
ATOM 1664 C CA . LYS A 1 214 ? -0.234 -11.070 -19.868 1.00 90.50 214 LYS A CA 1
ATOM 1665 C C . LYS A 1 214 ? -0.606 -9.774 -19.123 1.00 90.50 214 LYS A C 1
ATOM 1667 O O . LYS A 1 214 ? -0.468 -9.688 -17.900 1.00 90.50 214 LYS A O 1
ATOM 1672 N N . GLY A 1 215 ? -1.120 -8.766 -19.832 1.00 88.88 215 GLY A N 1
ATOM 1673 C CA . GLY A 1 215 ? -1.567 -7.495 -19.262 1.00 88.88 215 GLY A CA 1
ATOM 1674 C C . GLY A 1 215 ? -0.426 -6.579 -18.811 1.00 88.88 215 GLY A C 1
ATOM 1675 O O . GLY A 1 215 ? -0.568 -5.886 -17.797 1.00 88.88 215 GLY A O 1
ATOM 1676 N N . PHE A 1 216 ? 0.705 -6.605 -19.516 1.00 93.25 216 PHE A N 1
ATOM 1677 C CA . PHE A 1 216 ? 1.782 -5.623 -19.402 1.00 93.25 216 PHE A CA 1
ATOM 1678 C C . PHE A 1 216 ? 1.548 -4.494 -20.403 1.00 93.25 216 PHE A C 1
ATOM 1680 O O . PHE A 1 216 ? 1.177 -4.755 -21.542 1.00 93.25 216 PHE A O 1
ATOM 1687 N N . ALA A 1 217 ? 1.768 -3.247 -19.988 1.00 90.50 217 ALA A N 1
ATOM 1688 C CA . ALA A 1 217 ? 1.704 -2.065 -20.851 1.00 90.50 217 ALA A CA 1
ATOM 1689 C C . ALA A 1 217 ? 2.985 -1.896 -21.688 1.00 90.50 217 ALA A C 1
ATOM 1691 O O . ALA A 1 217 ? 2.945 -1.385 -22.808 1.00 90.50 217 ALA A O 1
ATOM 1692 N N . TYR A 1 218 ? 4.112 -2.366 -21.147 1.00 92.62 218 TYR A N 1
ATOM 1693 C CA . TYR A 1 218 ? 5.416 -2.358 -21.797 1.00 92.62 218 TYR A CA 1
ATOM 1694 C C . TYR A 1 218 ? 6.150 -3.673 -21.549 1.00 92.62 218 TYR A C 1
ATOM 1696 O O . TYR A 1 218 ? 5.980 -4.308 -20.509 1.00 92.62 218 TYR A O 1
ATOM 1704 N N . VAL A 1 219 ? 7.012 -4.040 -22.486 1.00 94.94 219 VAL A N 1
ATOM 1705 C CA . VAL A 1 219 ? 8.048 -5.053 -22.294 1.00 94.94 219 VAL A CA 1
ATOM 1706 C C . VAL A 1 219 ? 9.392 -4.342 -22.377 1.00 94.94 219 VAL A C 1
ATOM 1708 O O . VAL A 1 219 ? 9.671 -3.683 -23.377 1.00 94.94 219 VAL A O 1
ATOM 1711 N N . LEU A 1 220 ? 10.206 -4.443 -21.330 1.00 95.81 220 LEU A N 1
ATOM 1712 C CA . LEU A 1 220 ? 11.618 -4.089 -21.402 1.00 95.81 220 LEU A CA 1
ATOM 1713 C C . LEU A 1 220 ? 12.366 -5.302 -21.943 1.00 95.81 220 LEU A C 1
ATOM 1715 O O . LEU A 1 220 ? 12.334 -6.368 -21.337 1.00 95.81 220 LEU A O 1
ATOM 1719 N N . VAL A 1 221 ? 13.020 -5.136 -23.083 1.00 95.00 221 VAL A N 1
ATOM 1720 C CA . VAL A 1 221 ? 13.916 -6.149 -23.631 1.00 95.00 221 VAL A CA 1
ATOM 1721 C C . VAL A 1 221 ? 15.336 -5.768 -23.237 1.00 95.00 221 VAL A C 1
ATOM 1723 O O . VAL A 1 221 ? 15.815 -4.752 -23.730 1.00 95.00 221 VAL A O 1
ATOM 1726 N N . ASP A 1 222 ? 15.972 -6.537 -22.356 1.00 93.44 222 ASP A N 1
ATOM 1727 C CA . ASP A 1 222 ? 17.302 -6.269 -21.785 1.00 93.44 222 ASP A CA 1
ATOM 1728 C C . ASP A 1 222 ? 18.230 -7.480 -21.967 1.00 93.44 222 ASP A C 1
ATOM 1730 O O . ASP A 1 222 ? 17.777 -8.620 -22.069 1.00 93.44 222 ASP A O 1
ATOM 1734 N N . CYS A 1 223 ? 19.536 -7.251 -22.046 1.00 88.56 223 CYS A N 1
ATOM 1735 C CA .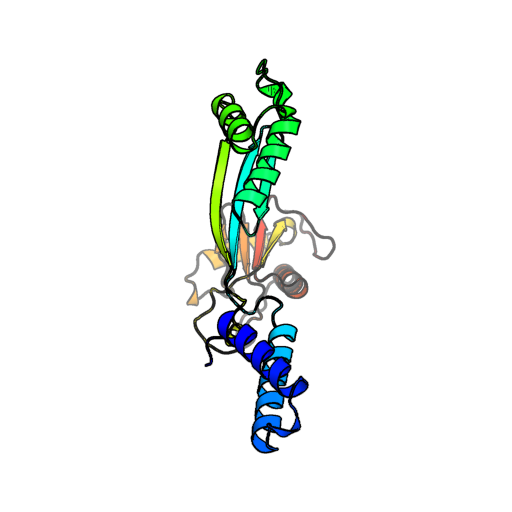 CYS A 1 223 ? 20.533 -8.294 -22.270 1.00 88.56 223 CYS A CA 1
ATOM 1736 C C . CYS A 1 223 ? 20.653 -9.292 -21.105 1.00 88.56 223 CYS A C 1
ATOM 1738 O O . CYS A 1 223 ? 21.098 -10.420 -21.319 1.00 88.56 223 CYS A O 1
ATOM 1740 N N . ASP A 1 224 ? 20.239 -8.898 -19.898 1.00 90.25 224 ASP A N 1
ATOM 1741 C CA . ASP A 1 224 ? 20.240 -9.716 -18.680 1.00 90.25 224 ASP A CA 1
ATOM 1742 C C . ASP A 1 224 ? 18.838 -10.198 -18.266 1.00 90.25 224 ASP A C 1
ATOM 1744 O O . ASP A 1 224 ? 18.692 -10.857 -17.236 1.00 90.25 224 ASP A O 1
ATOM 1748 N N . GLY A 1 225 ? 17.814 -9.906 -19.074 1.00 90.19 225 GLY A N 1
ATOM 1749 C CA . GLY A 1 225 ? 16.452 -10.365 -18.833 1.00 90.19 225 GLY A CA 1
ATOM 1750 C C . GLY A 1 225 ? 16.300 -11.883 -18.976 1.00 90.19 225 GLY A C 1
ATOM 1751 O O . GLY A 1 225 ? 17.047 -12.541 -19.704 1.00 90.19 225 GLY A O 1
ATOM 1752 N N . ASP A 1 226 ? 15.282 -12.437 -18.317 1.00 94.81 226 ASP A N 1
ATOM 1753 C CA . ASP A 1 226 ? 14.951 -13.861 -18.401 1.00 94.81 226 ASP A CA 1
ATOM 1754 C C . ASP A 1 226 ? 14.324 -14.236 -19.753 1.00 94.81 226 ASP A C 1
ATOM 1756 O O . ASP A 1 226 ? 13.762 -13.400 -20.469 1.00 94.81 226 ASP A O 1
ATOM 1760 N N . THR A 1 227 ? 14.393 -15.526 -20.091 1.00 95.19 227 THR A N 1
ATOM 1761 C CA . THR A 1 227 ? 13.714 -16.085 -21.269 1.00 95.19 227 THR A CA 1
ATOM 1762 C C . THR A 1 227 ? 12.412 -16.784 -20.892 1.00 95.19 227 THR A C 1
ATOM 1764 O O . THR A 1 227 ? 12.272 -17.303 -19.784 1.00 95.19 227 THR A O 1
ATOM 1767 N N . VAL A 1 228 ? 11.455 -16.810 -21.819 1.00 92.88 228 VAL A N 1
ATOM 1768 C CA . VAL A 1 228 ? 10.174 -17.514 -21.666 1.00 92.88 228 VAL A CA 1
ATOM 1769 C C . VAL A 1 228 ? 9.917 -18.460 -22.835 1.00 92.88 228 VAL A C 1
ATOM 1771 O O . VAL A 1 228 ? 10.175 -18.118 -23.986 1.00 92.88 228 VAL A O 1
ATOM 1774 N N . ASP A 1 229 ? 9.348 -19.631 -22.549 1.00 91.38 229 ASP A N 1
ATOM 1775 C CA . ASP A 1 229 ? 9.069 -20.664 -23.562 1.00 91.38 229 ASP A CA 1
ATOM 1776 C C . ASP A 1 229 ? 8.010 -20.234 -24.597 1.00 91.38 229 ASP A C 1
ATOM 1778 O O . ASP A 1 229 ? 7.956 -20.767 -25.704 1.00 91.38 229 ASP A O 1
ATOM 1782 N N . ASP A 1 230 ? 7.169 -19.257 -24.239 1.00 87.88 230 ASP A N 1
ATOM 1783 C CA . ASP A 1 230 ? 6.069 -18.743 -25.065 1.00 87.88 230 ASP A CA 1
ATOM 1784 C C . ASP A 1 230 ? 6.557 -17.873 -26.250 1.00 87.88 230 ASP A C 1
ATOM 1786 O O . ASP A 1 230 ? 5.752 -17.485 -27.101 1.00 87.88 230 ASP A O 1
ATOM 1790 N N . LEU A 1 231 ? 7.853 -17.540 -26.317 1.00 92.38 231 LEU A N 1
ATOM 1791 C CA . LEU A 1 231 ? 8.438 -16.677 -27.347 1.00 92.38 231 LEU A CA 1
ATOM 1792 C C . LEU A 1 231 ? 9.633 -17.349 -28.039 1.00 92.38 231 LEU A C 1
ATOM 1794 O O . LEU A 1 231 ? 10.407 -18.060 -27.396 1.00 92.38 231 LEU A O 1
ATOM 1798 N N . PRO A 1 232 ? 9.834 -17.106 -29.349 1.00 87.44 232 PRO A N 1
ATOM 1799 C CA . PRO A 1 232 ? 10.990 -17.636 -30.059 1.00 87.44 232 PRO A CA 1
ATOM 1800 C C . PRO A 1 232 ? 12.294 -17.068 -29.485 1.00 87.44 232 PRO A C 1
ATOM 1802 O O . PRO A 1 232 ? 12.325 -15.958 -28.952 1.00 87.44 232 PRO A O 1
ATOM 1805 N N . LEU A 1 233 ? 13.373 -17.838 -29.622 1.00 91.81 233 LEU A N 1
ATOM 1806 C CA . LEU A 1 233 ? 14.727 -17.436 -29.253 1.00 91.81 233 LEU A CA 1
ATOM 1807 C C . LEU A 1 233 ? 15.597 -17.338 -30.504 1.00 91.81 233 LEU A C 1
ATOM 1809 O O . LEU A 1 233 ? 15.608 -18.242 -31.342 1.00 91.81 233 LEU A O 1
ATOM 1813 N N . SER A 1 234 ? 16.353 -16.254 -30.595 1.00 88.88 234 SER A N 1
ATOM 1814 C CA . SER A 1 234 ? 17.385 -16.022 -31.596 1.00 88.88 234 SER A CA 1
ATOM 1815 C C . SER A 1 234 ? 18.766 -16.148 -30.959 1.00 88.88 234 SER A C 1
ATOM 1817 O O . SER A 1 234 ? 18.967 -15.818 -29.794 1.00 88.88 234 SER A O 1
ATOM 1819 N N . ASN A 1 235 ? 19.734 -16.630 -31.733 1.00 78.69 235 ASN A N 1
ATOM 1820 C CA . ASN A 1 235 ? 21.111 -16.838 -31.301 1.00 78.69 235 ASN A CA 1
ATOM 1821 C C . ASN A 1 235 ? 22.042 -15.822 -31.974 1.00 78.69 235 ASN A C 1
ATOM 1823 O O . ASN A 1 235 ? 22.609 -16.087 -33.035 1.00 78.69 235 ASN A O 1
ATOM 1827 N N . TRP A 1 236 ? 22.192 -14.655 -31.362 1.00 81.56 236 TRP A N 1
ATOM 1828 C CA . TRP A 1 236 ? 23.110 -13.618 -31.822 1.00 81.56 236 TRP A CA 1
ATOM 1829 C C . TRP A 1 236 ? 23.859 -12.998 -30.649 1.00 81.56 236 TRP A C 1
ATOM 1831 O O . TRP A 1 236 ? 23.322 -13.046 -29.520 1.00 81.56 236 TRP A O 1
#

Secondary structure (DSSP, 8-state):
-----HHHHHHHHHHHHHHHH-GGG--HHHHHHHHHHHHHHHHHHHH-S--S-EEEEEEEEEETTEEEEEEESSHHHHHHHHHHHHHHHGGGGT-SS-GGGS-HHHHHHHHHHT-SS-EEEEEEEEE----GGGGS--S-------EEEEEGGGS-HHHHHHHHHHHHS-GGG-SS--EE-SSEEEEE-SPPP-SSPPPPPHHHHHHHHHHHHTT-SEEEEETTPPP-TTS-----

InterPro domains:
  IPR046025 Domain of unknown function DUF5983 [PF19419] (147-236)

pLDDT: mean 86.0, std 13.49, range [31.89, 97.94]

Solvent-accessible surface area (backbone atoms only — not comparable to full-atom values): 13900 Å² total; per-residue (Å²): 134,78,77,61,38,70,64,55,56,52,50,50,52,52,51,54,50,49,46,71,76,46,54,87,80,52,52,76,65,59,49,51,50,51,52,49,56,49,50,52,51,52,52,48,48,74,77,30,92,45,69,40,69,43,63,32,31,38,39,40,34,47,45,98,93,45,81,46,79,45,75,25,76,44,66,69,64,34,42,49,56,52,22,50,53,40,52,73,52,41,76,78,65,64,59,93,69,61,61,88,84,45,53,49,68,56,39,40,52,55,49,50,78,61,32,96,83,38,51,78,47,78,50,77,46,77,46,68,35,76,60,82,54,79,81,75,62,89,60,87,66,77,90,81,72,46,68,47,68,27,22,44,42,44,38,45,69,71,53,50,55,47,50,56,54,42,48,72,45,61,76,93,76,31,95,58,85,47,45,74,52,98,64,34,37,39,40,57,21,68,86,73,75,81,80,85,62,80,83,71,58,67,49,60,49,48,52,27,49,52,27,40,76,75,63,21,46,27,34,34,31,23,74,85,31,56,85,59,91,93,52,66,76,40,94,125

Organism: NCBI:txid563162

Foldseek 3Di:
DPLQAPVVVVVLVVLVVVCVVCVVVDDPVNVVVSVVVVVVVVVQCVVFVDRFKAKKKWKWKQDPVGIDIFIDSDDVVSLVVLLVVLLVCVVVLVDPDRSVVDDSVVSNVSSQVSDPPMDMDMDIDIDGTPDPCVVPDDPPDPDDFAEAEAEPQLDAPVLVVLLVVLCPDDCVPHLFNWHDDPFWIKGALDDDDPPPRDDHDPSSVQVSPVCVVVRGRIYTHGNPGYHDPSGDGDDD

Nearest PDB structures (foldseek):
  7bsi-assembly1_a  TM=2.801E-01  e=1.690E+00  Human herpesvirus 4 strain B95-8
  7bsi-assembly1_h  TM=3.043E-01  e=2.890E+00  Human herpesvirus 4 strain B95-8
  7nhn-assembly1_h  TM=1.975E-01  e=7.966E+00  Listeria monocytogenes EGD-e
  9erv-assembly1_A  TM=1.732E-01  e=4.134E+00  Salmonella